Protein AF-A0A7S0S8L4-F1 (afdb_monomer)

Mean predicted aligned error: 13.1 Å

Sequence (304 aa):
MHALSALRGAVRRAVVQRPPSGCRAAYRGFASGDDATVIDTAGMPLSPEELQSHLMDSIQSSASTDLQLPDKSARSNMWARILRSGTPLR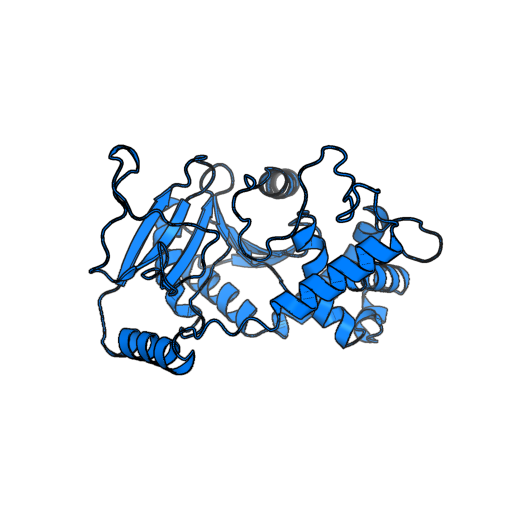QDPWPHPSGAATFWLLRHADAPAYTNVAAGDVDPFDPAEQMGGEGSNATVIAVLVQQTDPFHVLYGASIHPALPTTAATSLVQAAAATIAPERCEALVSLPGLCAWVRDGERWNDAGMLAACGEESAAAARAVALNQPRPGHSVLGPGTFNAAETAWMFLANQYVDSNDELLEEMMMYKTVLGAGTWNIQHLADTDPEYMVLAGGATAIFEPKP

Secondary structure (DSSP, 8-state):
-HHHHHHHHHHHHHHHS---TT---S------SS----B-TTSPBPPHHHHHHHHHHHHHHHTS-------HHHHHHHHHHHHHTTPPEEEEEEE-TTSS-EEEEEEETTSPP---GGGS------TTSPTTSSSTTTTEEEEEEEE-TTT-EEEEEEE-TTS-GGGGHHHHHHHHTTT-GGG-EEEEE-TTHHHHHHHTTGGG-HHHHHHH-HHHHHHHHHHHHT-PPTT-SS--HHHHHHHHHHHHHHHHHHHHH-HHHHHHHHHHHHHH-SEEEEEETTS---HHHHHHHTT-EEEEEE--

Organism: NCBI:txid81844

Radius of gyration: 22.03 Å; Cα contacts (8 Å, |Δi|>4): 437; chains: 1; bounding box: 61×51×62 Å

Structure (mmCIF, N/CA/C/O backbone):
data_AF-A0A7S0S8L4-F1
#
_entry.id   AF-A0A7S0S8L4-F1
#
loop_
_atom_site.group_PDB
_atom_site.id
_atom_site.type_symbol
_atom_site.label_atom_id
_atom_site.label_alt_id
_atom_site.label_comp_id
_atom_site.label_asym_id
_atom_site.label_entity_id
_atom_site.label_seq_id
_atom_site.pdbx_PDB_ins_code
_atom_site.Cartn_x
_atom_site.Cartn_y
_atom_site.Cartn_z
_atom_site.occupancy
_atom_site.B_iso_or_equiv
_atom_site.auth_seq_id
_atom_site.auth_comp_id
_atom_site.auth_asym_id
_atom_site.auth_atom_id
_atom_site.pdbx_PDB_model_num
ATOM 1 N N . MET A 1 1 ? -8.493 22.365 -11.301 1.00 30.86 1 MET A N 1
ATOM 2 C CA . MET A 1 1 ? -7.048 22.127 -11.538 1.00 30.86 1 MET A CA 1
ATOM 3 C C . MET A 1 1 ? -6.141 22.459 -10.346 1.00 30.86 1 MET A C 1
ATOM 5 O O . MET A 1 1 ? -5.123 21.799 -10.218 1.00 30.86 1 MET A O 1
ATOM 9 N N . HIS A 1 2 ? -6.489 23.379 -9.432 1.00 25.03 2 HIS A N 1
ATOM 10 C CA . HIS A 1 2 ? -5.662 23.649 -8.237 1.00 25.03 2 HIS A CA 1
ATOM 11 C C . HIS A 1 2 ? -5.767 22.597 -7.104 1.00 25.03 2 HIS A C 1
ATOM 13 O O . HIS A 1 2 ? -4.809 22.434 -6.356 1.00 25.03 2 HIS A O 1
ATOM 19 N N . ALA A 1 3 ? -6.858 21.821 -7.022 1.00 26.03 3 ALA A N 1
ATOM 20 C CA . ALA A 1 3 ? -7.041 20.773 -6.004 1.00 26.03 3 ALA A CA 1
ATOM 21 C C . ALA A 1 3 ? -6.110 19.550 -6.191 1.00 26.03 3 ALA A C 1
ATOM 23 O O . ALA A 1 3 ? -5.520 19.071 -5.231 1.00 26.03 3 ALA A O 1
ATOM 24 N N . LEU A 1 4 ? -5.873 19.120 -7.438 1.00 27.16 4 LEU A N 1
ATOM 25 C CA . LEU A 1 4 ? -4.968 18.006 -7.775 1.00 27.16 4 LEU A CA 1
ATOM 26 C C . LEU A 1 4 ? -3.487 18.308 -7.473 1.00 27.16 4 LEU A C 1
ATOM 28 O O . LEU A 1 4 ? -2.721 17.405 -7.147 1.00 27.16 4 LEU A O 1
ATOM 32 N N . SER A 1 5 ? -3.070 19.578 -7.532 1.00 26.95 5 SER A N 1
ATOM 33 C CA . SER A 1 5 ? -1.703 19.981 -7.162 1.00 26.95 5 SER A CA 1
ATOM 34 C C . SER A 1 5 ? -1.498 20.041 -5.645 1.00 26.95 5 SER A C 1
ATOM 36 O O . SER A 1 5 ? -0.382 19.816 -5.179 1.00 26.95 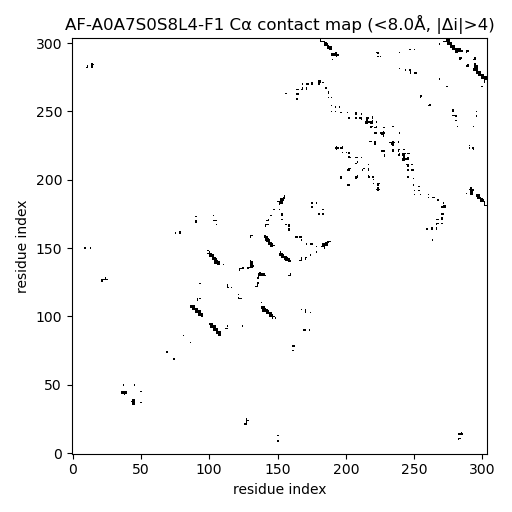5 SER A O 1
ATOM 38 N N . ALA A 1 6 ? -2.554 20.337 -4.879 1.00 27.86 6 ALA A N 1
ATOM 39 C CA . ALA A 1 6 ? -2.528 20.276 -3.420 1.00 27.86 6 ALA A CA 1
ATOM 40 C C . ALA A 1 6 ? -2.512 18.817 -2.929 1.00 27.86 6 ALA A C 1
ATOM 42 O O . ALA A 1 6 ? -1.739 18.510 -2.025 1.00 27.86 6 ALA A O 1
ATOM 43 N N . LEU A 1 7 ? -3.247 17.917 -3.601 1.00 29.47 7 LEU A N 1
ATOM 44 C CA . LEU A 1 7 ? -3.235 16.469 -3.346 1.00 29.47 7 LEU A CA 1
ATOM 45 C C . LEU A 1 7 ? -1.863 15.834 -3.636 1.00 29.47 7 LEU A C 1
ATOM 47 O O . LEU A 1 7 ? -1.311 15.145 -2.785 1.00 29.47 7 LEU A O 1
ATOM 51 N N . ARG A 1 8 ? -1.226 16.166 -4.774 1.00 34.09 8 ARG A N 1
ATOM 52 C CA . ARG A 1 8 ? 0.153 15.726 -5.094 1.00 34.09 8 ARG A CA 1
ATOM 53 C C . ARG A 1 8 ? 1.182 16.153 -4.041 1.00 34.09 8 ARG A C 1
ATOM 55 O O . ARG A 1 8 ? 2.162 15.453 -3.809 1.00 34.09 8 ARG A O 1
ATOM 62 N N . GLY A 1 9 ? 0.974 17.309 -3.409 1.00 28.22 9 GLY A N 1
ATOM 63 C CA . GLY A 1 9 ? 1.809 17.799 -2.311 1.00 28.22 9 GLY A CA 1
ATOM 64 C C . GLY A 1 9 ? 1.428 17.246 -0.934 1.00 28.22 9 GLY A C 1
ATOM 65 O O . GLY A 1 9 ? 2.231 17.359 -0.010 1.00 28.22 9 GLY A O 1
ATOM 66 N N . ALA A 1 10 ? 0.220 16.702 -0.782 1.00 30.86 10 ALA A N 1
ATOM 67 C CA . ALA A 1 10 ? -0.296 16.083 0.434 1.00 30.86 10 ALA A CA 1
ATOM 68 C C . ALA A 1 10 ? 0.129 14.612 0.514 1.00 30.86 10 ALA A C 1
ATOM 70 O O . ALA A 1 10 ? 0.734 14.248 1.510 1.00 30.86 10 ALA A O 1
ATOM 71 N N . VAL A 1 11 ? -0.011 13.834 -0.567 1.00 32.38 11 VAL A N 1
ATOM 72 C CA . VAL A 1 11 ? 0.535 12.464 -0.684 1.00 32.38 11 VAL A CA 1
ATOM 73 C C . VAL A 1 11 ? 2.056 12.482 -0.510 1.00 32.38 11 VAL A C 1
ATOM 75 O O . VAL A 1 11 ? 2.586 11.783 0.347 1.00 32.38 11 VAL A O 1
ATOM 78 N N . ARG A 1 12 ? 2.763 13.411 -1.180 1.00 31.22 12 ARG A N 1
ATOM 79 C CA . ARG A 1 12 ? 4.199 13.629 -0.928 1.00 31.22 12 ARG A CA 1
ATOM 80 C C . ARG A 1 12 ? 4.516 13.996 0.521 1.00 31.22 12 ARG A C 1
ATOM 82 O O . ARG A 1 12 ? 5.624 13.726 0.939 1.00 31.22 12 ARG A O 1
ATOM 89 N N . ARG A 1 13 ? 3.627 14.637 1.289 1.00 30.52 13 ARG A N 1
ATOM 90 C CA . ARG A 1 13 ? 3.902 15.026 2.690 1.00 30.52 13 ARG A CA 1
ATOM 91 C C . ARG A 1 13 ? 3.480 13.971 3.709 1.00 30.52 13 ARG A C 1
ATOM 93 O O . ARG A 1 13 ? 4.182 13.839 4.704 1.00 30.52 13 ARG A O 1
ATOM 100 N N . ALA A 1 14 ? 2.416 13.218 3.444 1.00 33.84 14 ALA A N 1
ATOM 101 C CA . ALA A 1 14 ? 2.006 12.049 4.217 1.00 33.84 14 ALA A CA 1
ATOM 102 C C . ALA A 1 14 ? 3.082 10.954 4.166 1.00 33.84 14 ALA A C 1
ATOM 104 O O . ALA A 1 14 ? 3.349 10.307 5.169 1.00 33.84 14 ALA A O 1
ATOM 105 N N . VAL A 1 15 ? 3.768 10.836 3.024 1.00 35.84 15 VAL A N 1
ATOM 106 C CA . VAL A 1 15 ? 4.876 9.893 2.798 1.00 35.84 15 VAL A CA 1
ATOM 107 C C . VAL A 1 15 ? 6.241 10.455 3.222 1.00 35.84 15 VAL A C 1
ATOM 109 O O . VAL A 1 15 ? 7.112 9.712 3.660 1.00 35.84 15 VAL A O 1
ATOM 112 N N . VAL A 1 16 ? 6.454 11.779 3.153 1.00 30.27 16 VAL A N 1
ATOM 113 C CA . VAL A 1 16 ? 7.712 12.421 3.608 1.00 30.27 16 VAL A CA 1
ATOM 114 C C . VAL A 1 16 ? 7.758 12.638 5.126 1.00 30.27 16 VAL A C 1
ATOM 116 O O . VAL A 1 16 ? 8.836 12.876 5.681 1.00 30.27 16 VAL A O 1
ATOM 119 N N . GLN A 1 17 ? 6.640 12.512 5.845 1.00 27.64 17 GLN A N 1
ATOM 120 C CA . GLN A 1 17 ? 6.698 12.367 7.297 1.00 27.64 17 GLN A CA 1
ATOM 121 C C . GLN A 1 17 ? 7.146 10.950 7.632 1.00 27.64 17 GLN A C 1
ATOM 123 O O . GLN A 1 17 ? 6.342 10.027 7.686 1.00 27.64 17 GLN A O 1
ATOM 128 N N . ARG A 1 18 ? 8.464 10.816 7.843 1.00 29.20 18 ARG A N 1
ATOM 129 C CA . ARG A 1 18 ? 9.119 9.611 8.358 1.00 29.20 18 ARG A CA 1
ATOM 130 C C . ARG A 1 18 ? 8.194 8.895 9.350 1.00 29.20 18 ARG A C 1
ATOM 132 O O . ARG A 1 18 ? 7.888 9.501 10.386 1.00 29.20 18 ARG A O 1
ATOM 139 N N . PRO A 1 19 ? 7.817 7.626 9.120 1.00 30.36 19 PRO A N 1
ATOM 140 C CA . PRO A 1 19 ? 7.394 6.809 10.239 1.00 30.36 19 PRO A CA 1
ATOM 141 C C . PRO A 1 19 ? 8.527 6.857 11.280 1.00 30.36 19 PRO A C 1
ATOM 143 O O . PRO A 1 19 ? 9.709 6.780 10.916 1.00 30.36 19 PRO A O 1
ATOM 146 N N . PRO A 1 20 ? 8.226 7.069 12.575 1.00 30.69 20 PRO A N 1
ATOM 147 C CA . PRO A 1 20 ? 9.243 6.910 13.595 1.00 30.69 20 PRO A CA 1
ATOM 148 C C . PRO A 1 20 ? 9.808 5.494 13.462 1.00 30.69 20 PRO A C 1
ATOM 150 O O . PRO A 1 20 ? 9.093 4.553 13.128 1.00 30.69 20 PRO A O 1
ATOM 153 N N . SER A 1 21 ? 11.105 5.371 13.713 1.00 34.72 21 SER A N 1
ATOM 154 C CA . SER A 1 21 ? 11.987 4.206 13.574 1.00 34.72 21 SER A CA 1
ATOM 155 C C . SER A 1 21 ? 11.595 2.945 14.379 1.00 34.72 21 SER A C 1
ATOM 157 O O . SER A 1 21 ? 12.460 2.147 14.727 1.00 34.72 21 SER A O 1
ATOM 159 N N . GLY A 1 22 ? 10.312 2.773 14.700 1.00 27.38 22 GLY A N 1
ATOM 160 C CA . GLY A 1 22 ? 9.724 1.696 15.489 1.00 27.38 22 GLY A CA 1
ATOM 161 C C . GLY A 1 22 ? 8.946 0.637 14.699 1.00 27.38 22 GLY A C 1
ATOM 162 O O . GLY A 1 22 ? 8.634 -0.388 15.283 1.00 27.38 22 GLY A O 1
ATOM 163 N N . CYS A 1 23 ? 8.700 0.777 13.389 1.00 30.17 23 CYS A N 1
ATOM 164 C CA . CYS A 1 23 ? 8.113 -0.309 12.567 1.00 30.17 23 CYS A CA 1
ATOM 165 C C . CYS A 1 23 ? 9.162 -1.371 12.157 1.00 30.17 23 CYS A C 1
ATOM 167 O O . CYS A 1 23 ? 9.158 -1.882 11.044 1.00 30.17 23 CYS A O 1
ATOM 169 N N . ARG A 1 24 ? 10.120 -1.650 13.049 1.00 34.31 24 ARG A N 1
ATOM 170 C CA . ARG A 1 24 ? 11.421 -2.287 12.773 1.00 34.31 24 ARG A CA 1
ATOM 171 C C . ARG A 1 24 ? 11.486 -3.802 13.021 1.00 34.31 24 ARG A C 1
ATOM 173 O O . ARG A 1 24 ? 12.591 -4.333 13.105 1.00 34.31 24 ARG A O 1
ATOM 180 N N . ALA A 1 25 ? 10.372 -4.518 13.170 1.00 29.97 25 ALA A N 1
ATOM 181 C CA . ALA A 1 25 ? 10.424 -5.955 13.478 1.00 29.97 25 ALA A CA 1
ATOM 182 C C . ALA A 1 25 ? 9.761 -6.846 12.423 1.00 29.97 25 ALA A C 1
ATOM 184 O O . ALA A 1 25 ? 8.920 -7.687 12.685 1.00 29.97 25 ALA A O 1
ATOM 185 N N . ALA A 1 26 ? 10.325 -6.800 11.229 1.00 27.62 26 ALA A N 1
ATOM 186 C CA . ALA A 1 26 ? 10.798 -8.032 10.619 1.00 27.62 26 ALA A CA 1
ATOM 187 C C . ALA A 1 26 ? 12.157 -7.693 10.003 1.00 27.62 26 ALA A C 1
ATOM 189 O O . ALA A 1 26 ? 12.258 -6.700 9.301 1.00 27.62 26 ALA A O 1
ATOM 190 N N . TYR A 1 27 ? 13.192 -8.482 10.296 1.00 24.73 27 TYR A N 1
ATOM 191 C CA . TYR A 1 27 ? 14.602 -8.272 9.916 1.00 24.73 27 TYR A CA 1
ATOM 192 C C . TYR A 1 27 ? 15.419 -7.336 10.830 1.00 24.73 27 TYR A C 1
ATOM 194 O O . TYR A 1 27 ? 15.685 -6.172 10.549 1.00 24.73 27 TYR A O 1
ATOM 202 N N . ARG A 1 28 ? 15.927 -7.912 11.931 1.00 25.59 28 ARG A N 1
ATOM 203 C CA . ARG A 1 28 ? 17.100 -7.373 12.636 1.00 25.59 28 ARG A CA 1
ATOM 204 C C . ARG A 1 28 ? 18.360 -7.625 11.805 1.00 25.59 28 ARG A C 1
ATOM 206 O O . ARG A 1 28 ? 18.706 -8.774 11.556 1.00 25.59 28 ARG A O 1
ATOM 213 N N . GLY A 1 29 ? 19.088 -6.557 11.496 1.00 24.31 29 GLY A N 1
ATOM 214 C CA . GLY A 1 29 ? 20.467 -6.615 11.015 1.00 24.31 29 GLY A CA 1
ATOM 215 C C . GLY A 1 29 ? 21.027 -5.223 10.726 1.00 24.31 29 GLY A C 1
ATOM 216 O O . GLY A 1 29 ? 20.784 -4.692 9.658 1.00 24.31 29 GLY A O 1
ATOM 217 N N . PHE A 1 30 ? 21.746 -4.657 11.702 1.00 28.19 30 PHE A N 1
ATOM 218 C CA . PHE A 1 30 ? 22.739 -3.572 11.599 1.00 28.19 30 PHE A CA 1
ATOM 219 C C . PHE A 1 30 ? 22.446 -2.338 10.716 1.00 28.19 30 PHE A C 1
ATOM 221 O O . PHE A 1 30 ? 22.575 -2.375 9.501 1.00 28.19 30 PHE A O 1
ATOM 228 N N . ALA A 1 31 ? 22.239 -1.184 11.367 1.00 29.89 31 ALA A N 1
ATOM 229 C CA . ALA A 1 31 ? 23.241 -0.103 11.449 1.00 29.89 31 ALA A CA 1
ATOM 230 C C . ALA A 1 31 ? 22.584 1.237 11.841 1.00 29.89 31 ALA A C 1
ATOM 232 O O . ALA A 1 31 ? 21.769 1.801 11.112 1.00 29.89 31 ALA A O 1
ATOM 233 N N . SER A 1 32 ? 22.976 1.776 12.997 1.00 31.08 32 SER A N 1
ATOM 234 C CA . SER A 1 32 ? 23.022 3.221 13.231 1.00 31.08 32 SER A CA 1
ATOM 235 C C . SER A 1 32 ? 24.447 3.676 12.941 1.00 31.08 32 SER A C 1
ATOM 237 O O . SER A 1 32 ? 25.387 3.034 13.406 1.00 31.08 32 SER A O 1
ATOM 239 N N . GLY A 1 33 ? 24.595 4.751 12.169 1.00 32.22 33 GLY A N 1
ATOM 240 C CA . GLY A 1 33 ? 25.888 5.356 11.882 1.00 32.22 33 GLY A CA 1
ATOM 241 C C . GLY A 1 33 ? 26.553 5.874 13.151 1.00 32.22 33 GLY A C 1
ATOM 242 O O . GLY A 1 33 ? 26.047 6.794 13.778 1.00 32.22 33 GLY A O 1
ATOM 243 N N . ASP A 1 34 ? 27.644 5.218 13.509 1.00 35.31 34 ASP A N 1
ATOM 244 C CA . ASP A 1 34 ? 28.972 5.789 13.720 1.00 35.31 34 ASP A CA 1
ATOM 245 C C . ASP A 1 34 ? 29.945 4.709 13.212 1.00 35.31 34 ASP A C 1
ATOM 247 O O . ASP A 1 34 ? 29.581 3.534 13.246 1.00 35.31 34 ASP A O 1
ATOM 251 N N . ASP A 1 35 ? 31.108 5.081 12.667 1.00 41.56 35 ASP A N 1
ATOM 252 C CA . ASP A 1 35 ? 32.104 4.187 12.040 1.00 41.56 35 ASP A CA 1
ATOM 253 C C . ASP A 1 35 ? 32.409 2.926 12.881 1.00 41.56 35 ASP A C 1
ATOM 255 O O . ASP A 1 35 ? 33.354 2.869 13.671 1.00 41.56 35 ASP A O 1
ATOM 259 N N . ALA A 1 36 ? 31.597 1.884 12.712 1.00 43.72 36 ALA A N 1
ATOM 260 C CA . ALA A 1 36 ? 31.744 0.616 13.397 1.00 43.72 36 ALA A CA 1
ATOM 261 C C . ALA A 1 36 ? 32.617 -0.289 12.530 1.00 43.72 36 ALA A C 1
ATOM 263 O O . ALA A 1 36 ? 32.129 -1.076 11.719 1.00 43.72 36 ALA A O 1
ATOM 264 N N . THR A 1 37 ? 33.932 -0.167 12.689 1.00 48.16 37 THR A N 1
ATOM 265 C CA . THR A 1 37 ? 34.873 -1.178 12.196 1.00 48.16 37 THR A CA 1
ATOM 266 C C . THR A 1 37 ? 34.571 -2.501 12.891 1.00 48.16 37 THR A C 1
ATOM 268 O O . THR A 1 37 ? 34.745 -2.624 14.104 1.00 48.16 37 THR A O 1
ATOM 271 N N . VAL A 1 38 ? 34.101 -3.490 12.130 1.00 51.16 38 VAL A N 1
ATOM 272 C CA . VAL A 1 38 ? 33.947 -4.855 12.633 1.00 51.16 38 VAL A CA 1
ATOM 273 C C . VAL A 1 38 ? 35.344 -5.442 12.760 1.00 51.16 38 VAL A C 1
ATOM 275 O O . VAL A 1 38 ? 36.060 -5.572 11.770 1.00 51.16 38 VAL A O 1
ATOM 278 N N . ILE A 1 39 ? 35.741 -5.718 13.997 1.00 64.88 39 ILE A N 1
ATOM 279 C CA . ILE A 1 39 ? 37.039 -6.293 14.328 1.00 64.88 39 ILE A CA 1
ATOM 280 C C . ILE A 1 39 ? 36.898 -7.797 14.559 1.00 64.88 39 ILE A C 1
ATOM 282 O O . ILE A 1 39 ? 35.900 -8.252 15.120 1.00 64.88 39 ILE A O 1
ATOM 286 N N . ASP A 1 40 ? 37.886 -8.567 14.117 1.00 70.25 40 ASP A N 1
ATOM 287 C CA . ASP A 1 40 ? 37.971 -9.996 14.403 1.00 70.25 40 ASP A CA 1
ATOM 288 C C . ASP A 1 40 ? 38.245 -10.260 15.898 1.00 70.25 40 ASP A C 1
ATOM 290 O O . ASP A 1 40 ? 38.441 -9.348 16.709 1.00 70.25 40 ASP A O 1
ATOM 294 N N . THR A 1 41 ? 38.298 -11.535 16.294 1.00 68.12 41 THR A N 1
ATOM 295 C CA . THR A 1 41 ? 38.626 -11.929 17.677 1.00 68.12 41 THR A CA 1
ATOM 296 C C . THR A 1 41 ? 40.031 -11.507 18.128 1.00 68.12 41 THR A C 1
ATOM 298 O O . THR A 1 41 ? 40.332 -11.583 19.318 1.00 68.12 41 THR A O 1
ATOM 301 N N . ALA A 1 42 ? 40.894 -11.081 17.201 1.00 72.19 42 ALA A N 1
ATOM 302 C CA . ALA A 1 42 ? 42.227 -10.548 17.459 1.00 72.19 42 ALA A CA 1
ATOM 303 C C . ALA A 1 42 ? 42.266 -9.003 17.479 1.00 72.19 42 ALA A C 1
ATOM 305 O O . ALA A 1 42 ? 43.325 -8.427 17.732 1.00 72.19 42 ALA A O 1
ATOM 306 N N . GLY A 1 43 ? 41.129 -8.327 17.277 1.00 68.25 43 GLY A N 1
ATOM 307 C CA . GLY A 1 43 ? 41.015 -6.870 17.295 1.00 68.25 43 GLY A CA 1
ATOM 308 C C . GLY A 1 43 ? 41.411 -6.180 15.987 1.00 68.25 43 GLY A C 1
ATOM 309 O O . GLY A 1 43 ? 41.603 -4.964 15.988 1.00 68.25 43 GLY A O 1
ATOM 310 N N . MET A 1 44 ? 41.539 -6.920 14.882 1.00 69.69 44 MET A N 1
ATOM 311 C CA . MET A 1 44 ? 41.896 -6.383 13.567 1.00 69.69 44 MET A CA 1
ATOM 312 C C . MET A 1 44 ? 40.644 -6.107 12.727 1.00 69.69 44 MET A C 1
ATOM 314 O O . MET A 1 44 ? 39.735 -6.934 12.720 1.00 69.69 44 MET A O 1
ATOM 318 N N . PRO A 1 45 ? 40.564 -4.972 12.009 1.00 68.44 45 PRO A N 1
ATOM 319 C CA . PRO A 1 45 ? 39.420 -4.672 11.156 1.00 68.44 45 PRO A CA 1
ATOM 320 C C . PRO A 1 45 ? 39.313 -5.696 10.024 1.00 68.44 45 PRO A C 1
ATOM 322 O O . PRO A 1 45 ? 40.282 -5.923 9.298 1.00 68.44 45 PRO A O 1
ATOM 325 N N . LEU A 1 46 ? 38.129 -6.289 9.879 1.00 65.75 46 LEU A N 1
ATOM 326 C CA . LEU A 1 46 ? 37.830 -7.235 8.811 1.00 65.75 46 LEU A CA 1
ATOM 327 C C . LEU A 1 46 ? 37.889 -6.538 7.451 1.00 65.75 46 LEU A C 1
ATOM 329 O O . LEU A 1 46 ? 37.388 -5.421 7.275 1.00 65.75 46 LEU A O 1
ATOM 333 N N . SER A 1 47 ? 38.468 -7.215 6.466 1.00 78.56 47 SER A N 1
ATOM 334 C CA . SER A 1 47 ? 38.383 -6.790 5.072 1.00 78.56 47 SER A CA 1
ATOM 335 C C . SER A 1 47 ? 36.938 -6.895 4.550 1.00 78.56 47 SER A C 1
ATOM 337 O O . SER A 1 47 ? 36.129 -7.653 5.094 1.00 78.56 47 SER A O 1
ATOM 339 N N . PRO A 1 48 ? 36.578 -6.170 3.472 1.00 66.75 48 PRO A N 1
ATOM 340 C CA . PRO A 1 48 ? 35.240 -6.249 2.880 1.00 66.75 48 PRO A CA 1
ATOM 341 C C . PRO A 1 48 ? 34.809 -7.672 2.483 1.00 66.75 48 PRO A C 1
ATOM 343 O O . PRO A 1 48 ? 33.634 -8.011 2.602 1.00 66.75 48 PRO A O 1
ATOM 346 N N . GLU A 1 49 ? 35.752 -8.516 2.054 1.00 67.44 49 GLU A N 1
ATOM 347 C CA . GLU A 1 49 ? 35.493 -9.914 1.678 1.00 67.44 49 GLU A CA 1
ATOM 348 C C . GLU A 1 49 ? 35.227 -10.797 2.911 1.00 67.44 49 GLU A C 1
ATOM 350 O O . GLU A 1 49 ? 34.313 -11.622 2.898 1.00 67.44 49 GLU A O 1
ATOM 355 N N . GLU A 1 50 ? 35.948 -10.576 4.015 1.00 66.75 50 GLU A N 1
ATOM 356 C CA . GLU A 1 50 ? 35.720 -11.277 5.288 1.00 66.75 50 GLU A CA 1
ATOM 357 C C . GLU A 1 50 ? 34.404 -10.852 5.947 1.00 66.75 50 GLU A C 1
ATOM 359 O O . GLU A 1 50 ? 33.686 -11.691 6.489 1.00 66.75 50 GLU A O 1
ATOM 364 N N . LEU A 1 51 ? 34.042 -9.570 5.839 1.00 60.09 51 LEU A N 1
ATOM 365 C CA . LEU A 1 51 ? 32.738 -9.041 6.245 1.00 60.09 51 LEU A CA 1
ATOM 366 C C . LEU A 1 51 ? 31.598 -9.712 5.477 1.00 60.09 51 LEU A C 1
ATOM 368 O O . LEU A 1 51 ? 30.599 -10.110 6.078 1.00 60.09 51 LEU A O 1
ATOM 372 N N . GLN A 1 52 ? 31.757 -9.873 4.163 1.00 59.59 52 GLN A N 1
ATOM 373 C CA . GLN A 1 52 ? 30.772 -10.545 3.322 1.00 59.59 52 GLN A CA 1
ATOM 374 C C . GLN A 1 52 ? 30.656 -12.037 3.667 1.00 59.59 52 GLN A C 1
ATOM 376 O O . GLN A 1 52 ? 29.539 -12.545 3.756 1.00 59.59 52 GLN A O 1
ATOM 381 N N . SER A 1 53 ? 31.773 -12.725 3.930 1.00 65.62 53 SER A N 1
ATOM 382 C CA . SER A 1 53 ? 31.767 -14.126 4.377 1.00 65.62 53 SER A CA 1
ATOM 383 C C . SER A 1 53 ? 31.088 -14.287 5.739 1.00 65.62 53 SER A C 1
ATOM 385 O O . SER A 1 53 ? 30.202 -15.124 5.883 1.00 65.62 53 SER A O 1
ATOM 387 N N . HIS A 1 54 ? 31.415 -13.435 6.716 1.00 63.00 54 HIS A N 1
ATOM 388 C CA . HIS A 1 54 ? 30.790 -13.452 8.044 1.00 63.00 54 HIS A CA 1
ATOM 389 C C . HIS A 1 54 ? 29.286 -13.165 7.996 1.00 63.00 54 HIS A C 1
ATOM 391 O O . HIS A 1 54 ? 28.517 -13.766 8.749 1.00 63.00 54 HIS A O 1
ATOM 397 N N . LEU A 1 55 ? 28.849 -12.265 7.110 1.00 52.81 55 LEU A N 1
ATOM 398 C CA . LEU A 1 55 ? 27.431 -12.004 6.862 1.00 52.81 55 LEU A CA 1
ATOM 399 C C . LEU A 1 55 ? 26.729 -13.246 6.307 1.00 52.81 55 LEU A C 1
ATOM 401 O O . LEU A 1 55 ? 25.660 -13.603 6.798 1.00 52.81 55 LEU A O 1
ATOM 405 N N . MET A 1 56 ? 27.337 -13.930 5.336 1.00 56.25 56 MET A N 1
ATOM 406 C CA . MET A 1 56 ? 26.760 -15.139 4.743 1.00 56.25 56 MET A CA 1
ATOM 407 C C . MET A 1 56 ? 26.719 -16.311 5.732 1.00 56.25 56 MET A C 1
ATOM 409 O O . MET A 1 56 ? 25.693 -16.985 5.818 1.00 56.25 56 MET A O 1
ATOM 413 N N . ASP A 1 57 ? 27.756 -16.492 6.551 1.00 56.78 57 ASP A N 1
ATOM 414 C CA . ASP A 1 57 ? 27.792 -17.521 7.599 1.00 56.78 57 ASP A CA 1
ATOM 415 C C . ASP A 1 57 ? 26.786 -17.234 8.721 1.00 56.78 57 ASP A C 1
ATOM 417 O O . ASP A 1 57 ? 26.138 -18.147 9.234 1.00 56.78 57 ASP A O 1
ATOM 421 N N . SER A 1 58 ? 26.583 -15.961 9.077 1.00 46.38 58 SER A N 1
ATOM 422 C CA . SER A 1 58 ? 25.567 -15.549 10.053 1.00 46.38 58 SER A CA 1
ATOM 423 C C . SER A 1 58 ? 24.147 -15.792 9.527 1.00 46.38 58 SER A C 1
ATOM 425 O O . SER A 1 58 ? 23.294 -16.303 10.256 1.00 46.38 58 SER A O 1
ATOM 427 N N . ILE A 1 59 ? 23.898 -15.528 8.239 1.00 43.59 59 ILE A N 1
ATOM 428 C CA . ILE A 1 59 ? 22.623 -15.831 7.567 1.00 43.59 59 ILE A CA 1
ATOM 429 C C . ILE A 1 59 ? 22.371 -17.350 7.527 1.00 43.59 59 ILE A C 1
ATOM 431 O O . ILE A 1 59 ? 21.257 -17.793 7.807 1.00 43.59 59 ILE A O 1
ATOM 435 N N . GLN A 1 60 ? 23.395 -18.162 7.248 1.00 44.03 60 GLN A N 1
ATOM 436 C CA . GLN A 1 60 ? 23.284 -19.629 7.221 1.00 44.03 60 GLN A CA 1
ATOM 437 C C . GLN A 1 60 ? 23.146 -20.253 8.622 1.00 44.03 60 GLN A C 1
ATOM 439 O O . GLN A 1 60 ? 22.382 -21.202 8.802 1.00 44.03 60 GLN A O 1
ATOM 444 N N . SER A 1 61 ? 23.815 -19.692 9.632 1.00 39.47 61 SER A N 1
ATOM 445 C CA . SER A 1 61 ? 23.700 -20.084 11.046 1.00 39.47 61 SER A CA 1
ATOM 446 C C . SER A 1 61 ? 22.317 -19.755 11.627 1.00 39.47 61 SER A C 1
ATOM 448 O O . SER A 1 61 ? 21.700 -20.579 12.309 1.00 39.47 61 SER A O 1
ATOM 450 N N . SER A 1 62 ? 21.759 -18.597 11.257 1.00 40.97 62 SER A N 1
ATOM 451 C CA . SER A 1 62 ? 20.392 -18.188 11.617 1.00 40.97 62 SER A CA 1
ATOM 452 C C . SER A 1 62 ? 19.323 -19.115 11.029 1.00 40.97 62 SER A C 1
ATOM 454 O O . SER A 1 62 ? 18.234 -19.229 11.586 1.00 40.97 62 SER A O 1
ATOM 456 N N . ALA A 1 63 ? 19.634 -19.811 9.931 1.00 40.47 63 ALA A N 1
ATOM 457 C CA . ALA A 1 63 ? 18.743 -20.780 9.300 1.00 40.47 63 ALA A CA 1
ATOM 458 C C . ALA A 1 63 ? 18.748 -22.170 9.977 1.00 40.47 63 ALA A C 1
ATOM 460 O O . ALA A 1 63 ? 17.899 -22.989 9.639 1.00 40.47 63 ALA A O 1
ATOM 461 N N . SER A 1 64 ? 19.661 -22.445 10.923 1.00 34.69 64 SER A N 1
ATOM 462 C CA . SER A 1 64 ? 19.835 -23.778 11.545 1.00 34.69 64 SER A CA 1
ATOM 463 C C . SER A 1 64 ? 19.584 -23.834 13.059 1.00 34.69 64 SER A C 1
ATOM 465 O O . SER A 1 64 ? 19.840 -24.862 13.684 1.00 34.69 64 SER A O 1
ATOM 467 N N . THR A 1 65 ? 19.068 -22.769 13.681 1.00 34.69 65 THR A N 1
ATOM 468 C CA . THR A 1 65 ? 18.692 -22.834 15.104 1.00 34.69 65 THR A CA 1
ATOM 469 C C . THR A 1 65 ? 17.260 -23.359 15.241 1.00 34.69 65 THR A C 1
ATOM 471 O O . THR A 1 65 ? 16.302 -22.588 15.242 1.00 34.69 65 THR A O 1
ATOM 474 N N . ASP A 1 66 ? 17.122 -24.682 15.368 1.00 34.91 66 ASP A N 1
ATOM 475 C CA . ASP A 1 66 ? 15.893 -25.367 15.792 1.00 34.91 66 ASP A CA 1
ATOM 476 C C . ASP A 1 66 ? 15.551 -24.999 17.251 1.00 34.91 66 ASP A C 1
ATOM 478 O O . ASP A 1 66 ? 15.772 -25.752 18.201 1.00 34.91 66 ASP A O 1
ATOM 482 N N . LEU A 1 67 ? 14.982 -23.810 17.450 1.00 33.09 67 LEU A N 1
ATOM 483 C CA . LEU A 1 67 ? 14.068 -23.575 18.563 1.00 33.09 67 LEU A CA 1
ATOM 484 C C . LEU A 1 67 ? 12.779 -24.318 18.212 1.00 33.09 67 LEU A C 1
ATOM 486 O O . LEU A 1 67 ? 12.078 -23.925 17.279 1.00 33.09 67 LEU A O 1
ATOM 490 N N . GLN A 1 68 ? 12.477 -25.398 18.941 1.00 33.06 68 GLN A N 1
ATOM 491 C CA . GLN A 1 68 ? 11.202 -26.115 18.850 1.00 33.06 68 GLN A CA 1
ATOM 492 C C . GLN A 1 68 ? 10.051 -25.197 19.283 1.00 33.06 68 GLN A C 1
ATOM 494 O O . GLN A 1 68 ? 9.533 -25.259 20.396 1.00 33.06 68 GLN A O 1
ATOM 499 N N . LEU A 1 69 ? 9.658 -24.319 18.370 1.00 34.75 69 LEU A N 1
ATOM 500 C CA . LEU A 1 69 ? 8.409 -23.591 18.385 1.00 34.75 69 LEU A CA 1
ATOM 501 C C . LEU A 1 69 ? 7.277 -24.625 18.276 1.00 34.75 69 LEU A C 1
ATOM 503 O O . LEU A 1 69 ? 7.367 -25.526 17.437 1.00 34.75 69 LEU A O 1
ATOM 507 N N . PRO A 1 70 ? 6.201 -24.520 19.077 1.00 38.22 70 PRO A N 1
ATOM 508 C CA . PRO A 1 70 ? 5.068 -25.427 18.955 1.00 38.22 70 PRO A CA 1
ATOM 509 C C . PRO A 1 70 ? 4.547 -25.428 17.517 1.00 38.22 70 PRO A C 1
ATOM 511 O O . PRO A 1 70 ? 4.450 -24.364 16.892 1.00 38.22 70 PRO A O 1
ATOM 514 N N . ASP A 1 71 ? 4.248 -26.638 17.036 1.00 42.78 71 ASP A N 1
ATOM 515 C CA . ASP A 1 71 ? 3.880 -26.991 15.664 1.00 42.78 71 ASP A CA 1
ATOM 516 C C . ASP A 1 71 ? 2.982 -25.925 15.005 1.00 42.78 71 ASP A C 1
ATOM 518 O O . ASP A 1 71 ? 1.906 -25.587 15.512 1.00 42.78 71 ASP A O 1
ATOM 522 N N . LYS A 1 72 ? 3.419 -25.396 13.851 1.00 47.31 72 LYS A N 1
ATOM 523 C CA . LYS A 1 72 ? 2.650 -24.451 13.016 1.00 47.31 72 LYS A CA 1
ATOM 524 C C . LYS A 1 72 ? 1.233 -24.972 12.731 1.00 47.31 72 LYS A C 1
ATOM 526 O O . LYS A 1 72 ? 0.300 -24.171 12.627 1.00 47.31 72 LYS A O 1
ATOM 531 N N . SER A 1 73 ? 1.049 -26.294 12.676 1.00 47.62 73 SER A N 1
ATOM 532 C CA . SER A 1 73 ? -0.254 -26.936 12.488 1.00 47.62 73 SER A CA 1
ATOM 533 C C . SER A 1 73 ? -1.213 -26.708 13.671 1.00 47.62 73 SER A C 1
ATOM 535 O O . SER A 1 73 ? -2.411 -26.500 13.469 1.00 47.62 73 SER A O 1
ATOM 537 N N . ALA A 1 74 ? -0.706 -26.652 14.907 1.00 49.06 74 ALA A N 1
ATOM 538 C CA . ALA A 1 74 ? -1.510 -26.453 16.112 1.00 49.06 74 ALA A CA 1
ATOM 539 C C . ALA A 1 74 ? -2.021 -25.007 16.233 1.00 49.06 74 ALA A C 1
ATOM 541 O O . ALA A 1 74 ? -3.183 -24.789 16.585 1.00 49.06 74 ALA A O 1
ATOM 542 N N . ARG A 1 75 ? -1.193 -24.019 15.865 1.00 51.44 75 ARG A N 1
ATOM 543 C CA . ARG A 1 75 ? -1.584 -22.595 15.851 1.00 51.44 75 ARG A CA 1
ATOM 544 C C . ARG A 1 75 ? -2.607 -22.302 14.759 1.00 51.44 75 ARG A C 1
ATOM 546 O O . ARG A 1 75 ? -3.607 -21.639 15.013 1.00 51.44 75 ARG A O 1
ATOM 553 N N . SER A 1 76 ? -2.409 -22.867 13.567 1.00 52.09 76 SER A N 1
ATOM 554 C CA . SER A 1 76 ? -3.371 -22.760 12.463 1.00 52.09 76 SER A CA 1
ATOM 555 C C . SER A 1 76 ? -4.734 -23.375 12.834 1.00 52.09 76 SER A C 1
ATOM 557 O O . SER A 1 76 ? -5.787 -22.783 12.588 1.00 52.09 76 SER A O 1
ATOM 559 N N . ASN A 1 77 ? -4.726 -24.504 13.557 1.00 57.53 77 ASN A N 1
ATOM 560 C CA . ASN A 1 77 ? -5.941 -25.135 14.076 1.00 57.53 77 ASN A CA 1
ATOM 561 C C . ASN A 1 77 ? -6.651 -24.316 15.165 1.00 57.53 77 ASN A C 1
ATOM 563 O O . ASN A 1 77 ? -7.881 -24.340 15.222 1.00 57.53 77 ASN A O 1
ATOM 567 N N . MET A 1 78 ? -5.922 -23.579 16.006 1.00 60.56 78 MET A N 1
ATOM 568 C CA . MET A 1 78 ? -6.504 -22.711 17.035 1.00 60.56 78 MET A CA 1
ATOM 569 C C . MET A 1 78 ? -7.339 -21.584 16.413 1.00 60.56 78 MET A C 1
ATOM 571 O O . MET A 1 78 ? -8.503 -21.418 16.777 1.00 60.56 78 MET A O 1
ATOM 575 N N . TRP A 1 79 ? -6.798 -20.876 15.420 1.00 59.12 79 TRP A N 1
ATOM 576 C CA . TRP A 1 79 ? -7.479 -19.755 14.757 1.00 59.12 79 TRP A CA 1
ATOM 577 C C . TRP A 1 79 ? -8.694 -20.188 13.945 1.00 59.12 79 TRP A C 1
ATOM 579 O O . TRP A 1 79 ? -9.773 -19.602 14.057 1.00 59.12 79 TRP A O 1
ATOM 589 N N . ALA A 1 80 ? -8.567 -21.298 13.218 1.00 59.50 80 ALA A N 1
ATOM 590 C CA . ALA A 1 80 ? -9.702 -21.893 12.529 1.00 59.50 80 ALA A CA 1
ATOM 591 C C . ALA A 1 80 ? -10.790 -22.354 13.518 1.00 59.50 80 ALA A C 1
ATOM 593 O O . ALA A 1 80 ? -11.972 -22.382 13.178 1.00 59.50 80 ALA A O 1
ATOM 594 N N . ARG A 1 81 ? -10.432 -22.733 14.752 1.00 59.84 81 ARG A N 1
ATOM 595 C CA . ARG A 1 81 ? -11.400 -23.089 15.801 1.00 59.84 81 ARG A CA 1
ATOM 596 C C . ARG A 1 81 ? -12.056 -21.858 16.423 1.00 59.84 81 ARG A C 1
ATOM 598 O O . ARG A 1 81 ? -13.254 -21.906 16.651 1.00 59.84 81 ARG A O 1
ATOM 605 N N . ILE A 1 82 ? -11.303 -20.781 16.627 1.00 59.84 82 ILE A N 1
ATOM 606 C CA . ILE A 1 82 ? -11.766 -19.486 17.153 1.00 59.84 82 ILE A CA 1
ATOM 607 C C . ILE A 1 82 ? -12.822 -18.848 16.246 1.00 59.84 82 ILE A C 1
ATOM 609 O O . ILE A 1 82 ? -13.870 -18.410 16.717 1.00 59.84 82 ILE A O 1
ATOM 613 N N . LEU A 1 83 ? -12.582 -18.839 14.933 1.00 61.50 83 LEU A N 1
ATOM 614 C CA . LEU A 1 83 ? -13.572 -18.344 13.976 1.00 61.50 83 LEU A CA 1
ATOM 615 C C . LEU A 1 83 ? -14.831 -19.217 13.958 1.00 61.50 83 LEU A C 1
ATOM 617 O O . LEU A 1 83 ? -15.946 -18.710 13.873 1.00 61.50 83 LEU A O 1
ATOM 621 N N . ARG A 1 84 ? -14.658 -20.541 14.059 1.00 61.69 84 ARG A N 1
ATOM 622 C CA . ARG A 1 84 ? -15.770 -21.503 14.065 1.00 61.69 84 ARG A CA 1
ATOM 623 C C . ARG A 1 84 ? -16.544 -21.525 15.381 1.00 61.69 84 ARG A C 1
ATOM 625 O O . ARG A 1 84 ? -17.705 -21.921 15.372 1.00 61.69 84 ARG A O 1
ATOM 632 N N . SER A 1 85 ? -15.938 -21.114 16.495 1.00 63.16 85 SER A N 1
ATOM 633 C CA . SER A 1 85 ? -16.591 -21.097 17.807 1.00 63.16 85 SER A CA 1
ATOM 634 C C . SER A 1 85 ? -17.529 -19.910 18.003 1.00 63.16 85 SER A C 1
ATOM 636 O O . SER A 1 85 ? -18.237 -19.883 19.006 1.00 63.16 85 SER A O 1
ATOM 638 N N . GLY A 1 86 ? -17.555 -18.943 17.075 1.00 65.50 86 GLY A N 1
ATOM 639 C CA . GLY A 1 86 ? -18.386 -17.745 17.208 1.00 65.50 86 GLY A CA 1
ATOM 640 C C . GLY A 1 86 ? -17.972 -16.879 18.397 1.00 65.50 86 GLY A C 1
ATOM 641 O O . GLY A 1 86 ? -18.810 -16.192 18.979 1.00 65.50 86 GLY A O 1
ATOM 642 N N . THR A 1 87 ? -16.695 -16.945 18.792 1.00 71.94 87 THR A N 1
ATOM 643 C CA . THR A 1 87 ? -16.179 -16.131 19.892 1.00 71.94 87 THR A CA 1
ATOM 644 C C . THR A 1 87 ? -16.378 -14.657 19.533 1.00 71.94 87 THR A C 1
ATOM 646 O O . THR A 1 87 ? -15.949 -14.251 18.450 1.00 71.94 87 THR A O 1
ATOM 649 N N . PRO A 1 88 ? -17.027 -13.851 20.393 1.00 82.00 88 PRO A N 1
ATOM 650 C CA . PRO A 1 88 ? -17.284 -12.456 20.079 1.00 82.00 88 PRO A CA 1
ATOM 651 C C . PRO A 1 88 ? -15.970 -11.716 19.829 1.00 82.00 88 PRO A C 1
ATOM 653 O O . PRO A 1 88 ? -15.011 -11.856 20.592 1.00 82.00 88 PRO A O 1
ATOM 656 N N . LEU A 1 89 ? -15.938 -10.934 18.754 1.00 87.19 89 LEU A N 1
ATOM 657 C CA . LEU A 1 89 ? -14.822 -10.058 18.421 1.00 87.19 89 LEU A CA 1
ATOM 658 C C . LEU A 1 89 ? -15.157 -8.626 18.832 1.00 87.19 89 LEU A C 1
ATOM 660 O O . LEU A 1 89 ? -16.326 -8.235 18.849 1.00 87.19 89 LEU A O 1
ATOM 664 N N . ARG A 1 90 ? -14.128 -7.840 19.135 1.00 89.56 90 ARG A N 1
ATOM 665 C CA . ARG A 1 90 ? -14.243 -6.405 19.395 1.00 89.56 90 ARG A CA 1
ATOM 666 C C . ARG A 1 90 ? -13.186 -5.621 18.629 1.00 89.56 90 ARG A C 1
ATOM 668 O O . ARG A 1 90 ? -12.153 -6.169 18.246 1.00 89.56 90 ARG A O 1
ATOM 675 N N . GLN A 1 91 ? -13.468 -4.340 18.433 1.00 92.50 91 GLN A N 1
ATOM 676 C CA . GLN A 1 91 ? -12.576 -3.388 17.785 1.00 92.50 91 GLN A CA 1
ATOM 677 C C . GLN A 1 91 ? -12.041 -2.440 18.857 1.00 92.50 91 GLN A C 1
ATOM 679 O O . GLN A 1 91 ? -12.824 -1.747 19.506 1.00 92.50 91 GLN A O 1
ATOM 684 N N . ASP A 1 92 ? -10.724 -2.412 19.031 1.00 91.00 92 ASP A N 1
ATOM 685 C CA . ASP A 1 92 ? -10.052 -1.532 19.985 1.00 91.00 92 ASP A CA 1
ATOM 686 C C . ASP A 1 92 ? -9.238 -0.486 19.203 1.00 91.00 92 ASP A C 1
ATOM 688 O O . ASP A 1 92 ? -8.358 -0.871 18.426 1.00 91.00 92 ASP A O 1
ATOM 692 N N . PRO A 1 93 ? -9.485 0.825 19.375 1.00 92.25 93 PRO A N 1
ATOM 693 C CA . PRO A 1 93 ? -8.572 1.842 18.878 1.00 92.25 93 PRO A CA 1
ATOM 694 C C . PRO A 1 93 ? -7.349 1.925 19.797 1.00 92.25 93 PRO A C 1
ATOM 696 O O . PRO A 1 93 ? -7.474 2.058 21.016 1.00 92.25 93 PRO A O 1
ATOM 699 N N . TRP A 1 94 ? -6.160 1.906 19.209 1.00 91.12 94 TRP A N 1
ATOM 700 C CA . TRP A 1 94 ? -4.891 2.120 19.892 1.00 91.12 94 TRP A CA 1
ATOM 701 C C . TRP A 1 94 ? -4.191 3.347 19.287 1.00 91.12 94 TRP A C 1
ATOM 703 O O . TRP A 1 94 ? -3.613 3.267 18.199 1.00 91.12 94 TRP A O 1
ATOM 713 N N . PRO A 1 95 ? -4.278 4.524 19.934 1.00 89.38 95 PRO A N 1
ATOM 714 C CA . PRO A 1 95 ? -3.592 5.724 19.469 1.00 89.38 95 PRO A CA 1
ATOM 715 C C . PRO A 1 95 ? -2.078 5.547 19.591 1.00 89.38 95 PRO A C 1
ATOM 717 O O . PRO A 1 9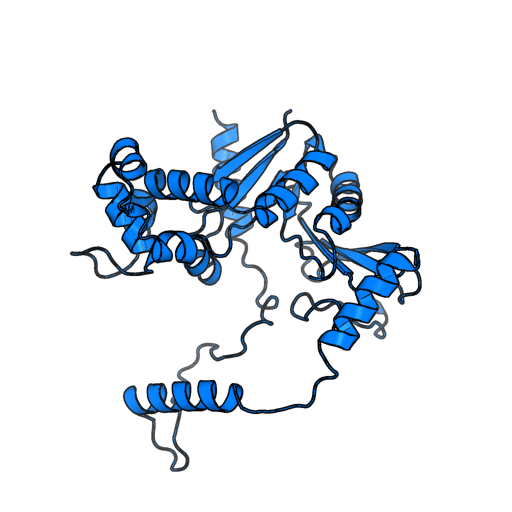5 ? -1.569 5.272 20.678 1.00 89.38 95 PRO A O 1
ATOM 720 N N . HIS A 1 96 ? -1.344 5.737 18.495 1.00 85.94 96 HIS A N 1
ATOM 721 C CA . HIS A 1 96 ? 0.111 5.649 18.536 1.00 85.94 96 HIS A CA 1
ATOM 722 C C . HIS A 1 96 ? 0.687 6.775 19.419 1.00 85.94 96 HIS A C 1
ATOM 724 O O . HIS A 1 96 ? 0.237 7.917 19.299 1.00 85.94 96 HIS A O 1
ATOM 730 N N . PRO A 1 97 ? 1.724 6.523 20.246 1.00 82.44 97 PRO A N 1
ATOM 731 C CA . PRO A 1 97 ? 2.290 7.527 21.155 1.00 82.44 97 PRO A CA 1
ATOM 732 C C . PRO A 1 97 ? 2.767 8.826 20.492 1.00 82.44 97 PRO A C 1
ATOM 734 O O . PRO A 1 97 ? 2.803 9.870 21.136 1.00 82.44 97 PRO A O 1
ATOM 737 N N . SER A 1 98 ? 3.125 8.789 19.205 1.00 84.31 98 SER A N 1
ATOM 738 C CA . SER A 1 98 ? 3.491 9.999 18.450 1.00 84.31 98 SER A CA 1
ATOM 739 C C . SER A 1 98 ? 2.304 10.911 18.116 1.00 84.31 98 SER A C 1
ATOM 741 O O . SER A 1 98 ? 2.521 12.024 17.647 1.00 84.31 98 SER A O 1
ATOM 743 N N . GLY A 1 99 ? 1.067 10.432 18.273 1.00 84.94 99 GLY A N 1
ATOM 744 C CA . GLY A 1 99 ? -0.151 11.113 17.833 1.00 84.94 99 GLY A CA 1
ATOM 745 C C . GLY A 1 99 ? -0.368 11.119 16.315 1.00 84.94 99 GLY A C 1
ATOM 746 O O . GLY A 1 99 ? -1.367 11.658 15.857 1.00 84.94 99 GLY A O 1
ATOM 747 N N . ALA A 1 100 ? 0.539 10.524 15.531 1.00 86.56 100 ALA A N 1
ATOM 748 C CA . ALA A 1 100 ? 0.478 10.574 14.069 1.00 86.56 100 ALA A CA 1
ATOM 749 C C . ALA A 1 100 ? -0.555 9.613 13.460 1.00 86.56 100 ALA A C 1
ATOM 751 O O . ALA A 1 100 ? -0.998 9.833 12.340 1.00 86.56 100 ALA A O 1
ATOM 752 N N . ALA A 1 101 ? -0.914 8.537 14.164 1.00 91.69 101 ALA A N 1
ATOM 753 C CA . ALA A 1 101 ? -1.812 7.507 13.655 1.00 91.69 101 ALA A CA 1
ATOM 754 C C . ALA A 1 101 ? -2.569 6.803 14.788 1.00 91.69 101 ALA A C 1
ATOM 756 O O . ALA A 1 101 ? -2.153 6.827 15.948 1.00 91.69 101 ALA A O 1
ATOM 757 N N . THR A 1 102 ? -3.662 6.138 14.430 1.00 92.75 102 THR A N 1
ATOM 758 C CA . THR A 1 102 ? -4.396 5.198 15.284 1.00 92.75 102 THR A CA 1
ATOM 759 C C . THR A 1 102 ? -4.359 3.821 14.640 1.00 92.75 102 THR A C 1
ATOM 761 O O . THR A 1 102 ? -4.667 3.681 13.458 1.00 92.75 102 THR A O 1
ATOM 764 N N . PHE A 1 103 ? -3.996 2.807 15.416 1.00 93.25 103 PHE A N 1
ATOM 765 C CA . PHE A 1 103 ? -4.090 1.410 15.015 1.00 93.25 103 PHE A CA 1
ATOM 766 C C . PHE A 1 103 ? -5.434 0.865 15.488 1.00 93.25 103 PHE A C 1
ATOM 768 O O . PHE A 1 103 ? -5.728 0.862 16.680 1.00 93.25 103 PHE A O 1
ATOM 775 N N . TRP A 1 104 ? -6.266 0.421 14.560 1.00 94.75 104 TRP A N 1
ATOM 776 C CA . TRP A 1 104 ? -7.514 -0.268 14.855 1.00 94.75 104 TRP A CA 1
ATOM 777 C C . TRP A 1 104 ? -7.240 -1.756 14.943 1.00 94.75 104 TRP A C 1
ATOM 779 O O . TRP A 1 104 ? -6.775 -2.357 13.977 1.00 94.75 104 TRP A O 1
ATOM 789 N N . LEU A 1 105 ? -7.528 -2.345 16.097 1.00 93.44 105 LEU A N 1
ATOM 790 C CA . LEU A 1 105 ? -7.191 -3.727 16.408 1.00 93.44 105 LEU A CA 1
ATOM 791 C C . LEU A 1 105 ? -8.470 -4.556 16.476 1.00 93.44 105 LEU A C 1
ATOM 793 O O . LEU A 1 105 ? -9.364 -4.260 17.270 1.00 93.44 105 LEU A O 1
ATOM 797 N N . LEU A 1 106 ? -8.554 -5.619 15.678 1.00 91.75 106 LEU A N 1
ATOM 798 C CA . LEU A 1 106 ? -9.583 -6.643 15.834 1.00 91.75 106 LEU A CA 1
ATOM 799 C C . LEU A 1 106 ? -9.056 -7.679 16.813 1.00 91.75 106 LEU A C 1
ATOM 801 O O . LEU A 1 106 ? -7.991 -8.260 16.595 1.00 91.75 106 LEU A O 1
ATOM 805 N N . ARG A 1 107 ? -9.786 -7.896 17.901 1.00 88.81 107 ARG A N 1
ATOM 806 C CA . ARG A 1 107 ? -9.368 -8.776 18.995 1.00 88.81 107 ARG A CA 1
ATOM 807 C C . ARG A 1 107 ? -10.537 -9.592 19.500 1.00 88.81 107 ARG A C 1
ATOM 809 O O . ARG A 1 107 ? -11.698 -9.317 19.197 1.00 88.81 107 ARG A O 1
ATOM 816 N N . HIS A 1 108 ? -10.225 -10.578 20.322 1.00 81.62 108 HIS A N 1
ATOM 817 C CA . HIS A 1 108 ? -11.243 -11.260 21.099 1.00 81.62 108 HIS A CA 1
ATOM 818 C C . HIS A 1 108 ? -11.888 -10.331 22.131 1.00 81.62 108 HIS A C 1
ATOM 820 O O . HIS A 1 108 ? -11.215 -9.508 22.752 1.00 81.62 108 HIS A O 1
ATOM 826 N N . ALA A 1 109 ? -13.193 -10.489 22.351 1.00 84.88 109 ALA A N 1
ATOM 827 C CA . ALA A 1 109 ? -13.923 -9.684 23.325 1.00 84.88 109 ALA A CA 1
ATOM 828 C C . ALA A 1 109 ? -13.466 -9.907 24.777 1.00 84.88 109 ALA A C 1
ATOM 830 O O . ALA A 1 109 ? -13.595 -8.989 25.585 1.00 84.88 109 ALA A O 1
ATOM 831 N N . ASP A 1 110 ? -12.927 -11.086 25.100 1.00 80.81 110 ASP A N 1
ATOM 832 C CA . ASP A 1 110 ? -12.404 -11.451 26.423 1.00 80.81 110 ASP A CA 1
ATOM 833 C C . ASP A 1 110 ? -10.944 -11.029 26.651 1.00 80.81 110 ASP A C 1
ATOM 835 O O . ASP A 1 110 ? -10.460 -11.104 27.781 1.00 80.81 110 ASP A O 1
ATOM 839 N N . ALA A 1 111 ? -10.247 -10.538 25.619 1.00 80.44 111 ALA A N 1
ATOM 840 C CA . ALA A 1 111 ? -8.898 -10.008 25.773 1.00 80.44 111 ALA A CA 1
ATOM 841 C C . ALA A 1 111 ? -8.899 -8.814 26.752 1.00 80.44 111 ALA A C 1
ATOM 843 O O . ALA A 1 111 ? -9.866 -8.054 26.798 1.00 80.44 111 ALA A O 1
ATOM 844 N N . PRO A 1 112 ? -7.830 -8.550 27.513 1.00 74.44 112 PRO A N 1
ATOM 845 C CA . PRO A 1 112 ? -7.743 -7.331 28.317 1.00 74.44 112 PRO A CA 1
ATOM 846 C C . PRO A 1 112 ? -7.886 -6.084 27.433 1.00 74.44 112 PRO A C 1
ATOM 848 O O . PRO A 1 112 ? -7.320 -6.029 26.337 1.00 74.44 112 PRO A O 1
ATOM 851 N N . ALA A 1 113 ? -8.688 -5.101 27.853 1.00 69.06 113 ALA A N 1
ATOM 852 C CA . ALA A 1 113 ? -8.776 -3.823 27.144 1.00 69.06 113 ALA A CA 1
ATOM 853 C C . ALA A 1 113 ? -7.413 -3.120 27.179 1.00 69.06 113 ALA A C 1
ATOM 855 O O . ALA A 1 113 ? -6.744 -3.147 28.211 1.00 69.06 113 ALA A O 1
ATOM 856 N N . TYR A 1 114 ? -7.019 -2.465 26.082 1.00 69.00 114 TYR A N 1
ATOM 857 C CA . TYR A 1 114 ? -5.891 -1.536 26.136 1.00 69.00 114 TYR A CA 1
ATOM 858 C C . TYR A 1 114 ? -6.329 -0.319 26.947 1.00 69.00 114 TYR A C 1
ATOM 860 O O . TYR A 1 114 ? -7.015 0.572 26.448 1.00 69.00 114 TYR A O 1
ATOM 868 N N . THR A 1 115 ? -5.994 -0.298 28.231 1.00 56.53 115 THR A N 1
ATOM 869 C CA . THR A 1 115 ? -6.136 0.910 29.032 1.00 56.53 115 THR A CA 1
ATOM 870 C C . THR A 1 115 ? -5.001 1.868 28.690 1.00 56.53 115 THR A C 1
ATOM 872 O O . THR A 1 115 ? -3.924 1.489 28.240 1.00 56.53 115 THR A O 1
ATOM 875 N N . ASN A 1 116 ? -5.281 3.159 28.816 1.00 51.66 116 ASN A N 1
ATOM 876 C CA . ASN A 1 116 ? -4.344 4.211 28.460 1.00 51.66 116 ASN A CA 1
ATOM 877 C C . ASN A 1 116 ? -3.031 4.043 29.258 1.00 51.66 116 ASN A C 1
ATOM 879 O O . ASN A 1 116 ? -3.069 3.863 30.476 1.00 51.66 116 ASN A O 1
ATOM 883 N N . VAL A 1 117 ? -1.886 4.128 28.574 1.00 51.25 117 VAL A N 1
ATOM 884 C CA . VAL A 1 117 ? -0.517 3.765 29.024 1.00 51.25 117 VAL A CA 1
ATOM 885 C C . VAL A 1 117 ? -0.042 4.517 30.286 1.00 51.25 117 VAL A C 1
ATOM 887 O O . VAL A 1 117 ? 0.980 4.188 30.882 1.00 51.25 117 VAL A O 1
ATOM 890 N N . ALA A 1 118 ? -0.805 5.502 30.762 1.00 51.56 118 ALA A N 1
ATOM 891 C CA . ALA A 1 118 ? -0.490 6.307 31.940 1.00 51.56 118 ALA A CA 1
ATOM 892 C C . ALA A 1 118 ? -0.412 5.521 33.271 1.00 51.56 118 ALA A C 1
ATOM 894 O O . ALA A 1 118 ? 0.066 6.077 34.256 1.00 51.56 118 ALA A O 1
ATOM 895 N N . ALA A 1 119 ? -0.870 4.263 33.324 1.00 49.91 119 ALA A N 1
ATOM 896 C CA . ALA A 1 119 ? -0.965 3.478 34.562 1.00 49.91 119 ALA A CA 1
ATOM 897 C C . ALA A 1 119 ? 0.114 2.390 34.751 1.00 49.91 119 ALA A C 1
ATOM 899 O O . ALA A 1 119 ? 0.090 1.703 35.766 1.00 49.91 119 ALA A O 1
ATOM 900 N N . GLY A 1 120 ? 1.065 2.233 33.823 1.00 49.66 120 GLY A N 1
ATOM 901 C CA . GLY A 1 120 ? 2.245 1.374 34.023 1.00 49.66 120 GLY A CA 1
ATOM 902 C C . GLY A 1 120 ? 2.036 -0.145 33.929 1.00 49.66 120 GLY A C 1
ATOM 903 O O . GLY A 1 120 ? 3.031 -0.855 33.896 1.00 49.66 120 GLY A O 1
ATOM 904 N N . ASP A 1 121 ? 0.799 -0.632 33.809 1.00 52.34 121 ASP A N 1
ATOM 905 C CA . ASP A 1 121 ? 0.480 -2.056 33.627 1.00 52.34 121 ASP A CA 1
ATOM 906 C C . ASP A 1 121 ? -0.494 -2.243 32.458 1.00 52.34 121 ASP A C 1
ATOM 908 O O . ASP A 1 121 ? -1.711 -2.248 32.648 1.00 52.34 121 ASP A O 1
ATOM 912 N N . VAL A 1 122 ? 0.033 -2.376 31.237 1.00 54.22 122 VAL A N 1
ATOM 913 C CA . VAL A 1 122 ? -0.725 -2.866 30.076 1.00 54.22 122 VAL A CA 1
ATOM 914 C C . VAL A 1 122 ? 0.235 -3.585 29.140 1.00 54.22 122 VAL A C 1
ATOM 916 O O . VAL A 1 122 ? 1.268 -3.027 28.779 1.00 54.22 122 VAL A O 1
ATOM 919 N N . ASP A 1 123 ? -0.135 -4.803 28.752 1.00 59.06 123 ASP A N 1
ATOM 920 C CA . ASP A 1 123 ? 0.448 -5.570 27.648 1.00 59.06 123 ASP A CA 1
ATOM 921 C C . ASP A 1 123 ? 0.466 -4.671 26.394 1.00 59.06 123 ASP A C 1
ATOM 923 O O . ASP A 1 123 ? -0.615 -4.336 25.912 1.00 59.06 123 ASP A O 1
ATOM 927 N N . PRO A 1 124 ? 1.609 -4.122 25.942 1.00 76.50 124 PRO A N 1
ATOM 928 C CA . PRO A 1 124 ? 1.617 -3.019 24.982 1.00 76.50 124 PRO A CA 1
ATOM 929 C C . PRO A 1 124 ? 1.533 -3.553 23.556 1.00 76.50 124 PRO A C 1
ATOM 931 O O . PRO A 1 124 ? 2.438 -4.266 23.152 1.00 76.50 124 PRO A O 1
ATOM 934 N N . PHE A 1 125 ? 0.513 -3.178 22.770 1.00 81.88 125 PHE A N 1
ATOM 935 C CA . PHE A 1 125 ? 0.500 -3.481 21.332 1.00 81.88 125 PHE A CA 1
ATOM 936 C C . PHE A 1 125 ? 1.828 -3.039 20.708 1.00 81.88 125 PHE A C 1
ATOM 938 O O . PHE A 1 125 ? 2.195 -1.865 20.817 1.00 81.88 125 PHE A O 1
ATOM 945 N N . ASP A 1 126 ? 2.530 -3.974 20.073 1.00 83.94 126 ASP A N 1
ATOM 946 C CA . ASP A 1 126 ? 3.767 -3.687 19.357 1.00 83.94 126 ASP A CA 1
ATOM 947 C C . ASP A 1 126 ? 3.497 -3.858 17.858 1.00 83.94 126 ASP A C 1
ATOM 949 O O . ASP A 1 126 ? 3.387 -4.991 17.394 1.00 83.94 126 ASP A O 1
ATOM 953 N N . PRO A 1 127 ? 3.401 -2.774 17.066 1.00 80.62 127 PRO A N 1
ATOM 954 C CA . PRO A 1 127 ? 3.211 -2.862 15.616 1.00 80.62 127 PRO A CA 1
ATOM 955 C C . PRO A 1 127 ? 4.267 -3.715 14.902 1.00 80.62 127 PRO A C 1
ATOM 957 O O . PRO A 1 127 ? 4.066 -4.120 13.760 1.00 80.62 127 PRO A O 1
ATOM 960 N N . ALA A 1 128 ? 5.408 -3.936 15.552 1.00 79.38 128 ALA A N 1
ATOM 961 C CA . ALA A 1 128 ? 6.519 -4.698 15.035 1.00 79.38 128 ALA A CA 1
ATOM 962 C C . ALA A 1 128 ? 6.355 -6.214 15.307 1.00 79.38 128 ALA A C 1
ATOM 964 O O . ALA A 1 128 ? 6.886 -7.030 14.561 1.00 79.38 128 ALA A O 1
ATOM 965 N N . GLU A 1 129 ? 5.606 -6.632 16.331 1.00 81.94 129 GLU A N 1
ATOM 966 C CA . GLU A 1 129 ? 5.417 -8.055 16.637 1.00 81.94 129 GLU A CA 1
ATOM 967 C C . GLU A 1 129 ? 4.385 -8.739 15.726 1.00 81.94 129 GLU A C 1
ATOM 969 O O . GLU A 1 129 ? 3.371 -8.169 15.317 1.00 81.94 129 GLU A O 1
ATOM 974 N N . GLN A 1 130 ? 4.599 -10.028 15.455 1.00 78.25 130 GLN A N 1
ATOM 975 C CA . GLN A 1 130 ? 3.675 -10.826 14.653 1.00 78.25 130 GLN A CA 1
ATOM 976 C C . GLN A 1 130 ? 2.321 -11.015 15.364 1.00 78.25 130 GLN A C 1
ATOM 978 O O . GLN A 1 130 ? 2.255 -11.410 16.527 1.00 78.25 130 GLN A O 1
ATOM 983 N N . MET A 1 131 ? 1.223 -10.816 14.632 1.00 83.31 131 MET A N 1
ATOM 984 C CA . MET A 1 131 ? -0.130 -11.104 15.121 1.00 83.31 131 MET A CA 1
ATOM 985 C C . MET A 1 131 ? -0.343 -12.590 15.418 1.00 83.31 131 MET A C 1
ATOM 987 O O . MET A 1 131 ? 0.112 -13.462 14.675 1.00 83.31 131 MET A O 1
ATOM 991 N N . GLY A 1 132 ? -1.100 -12.873 16.478 1.00 71.00 132 GLY A N 1
ATOM 992 C CA . GLY A 1 132 ? -1.497 -14.230 16.853 1.00 71.00 132 GLY A CA 1
ATOM 993 C C . GLY A 1 132 ? -0.346 -15.151 17.275 1.00 71.00 132 GLY A C 1
ATOM 994 O O . GLY A 1 132 ? -0.510 -16.376 17.278 1.00 71.00 132 GLY A O 1
ATOM 995 N N . GLY A 1 133 ? 0.813 -14.564 17.595 1.00 74.31 133 GLY A N 1
ATOM 996 C CA . GLY A 1 133 ? 1.977 -15.226 18.176 1.00 74.31 133 GLY A CA 1
ATOM 997 C C . GLY A 1 133 ? 1.935 -15.278 19.706 1.00 74.31 133 GLY A C 1
ATOM 998 O O . GLY A 1 133 ? 0.873 -15.366 20.315 1.00 74.31 133 GLY A O 1
ATOM 999 N N . GLU A 1 134 ? 3.111 -15.248 20.323 1.00 73.12 134 GLU A N 1
ATOM 1000 C CA . GLU A 1 134 ? 3.269 -15.025 21.765 1.00 73.12 134 GLU A CA 1
ATOM 1001 C C . GLU A 1 134 ? 3.483 -13.527 22.028 1.00 73.12 134 GLU A C 1
ATOM 1003 O O . GLU A 1 134 ? 3.769 -12.777 21.098 1.00 73.12 134 GLU A O 1
ATOM 1008 N N . GLY A 1 135 ? 3.353 -13.095 23.283 1.00 78.81 135 GLY A N 1
ATOM 1009 C CA . GLY A 1 135 ? 3.590 -11.702 23.665 1.00 78.81 135 GLY A CA 1
ATOM 1010 C C . GLY A 1 135 ? 2.403 -10.781 23.394 1.00 78.81 135 GLY A C 1
ATOM 1011 O O . GLY A 1 135 ? 1.242 -11.203 23.444 1.00 78.81 135 GLY A O 1
ATOM 1012 N N . SER A 1 136 ? 2.706 -9.518 23.109 1.00 77.75 136 SER A N 1
ATOM 1013 C CA . SER A 1 136 ? 1.745 -8.417 23.158 1.00 77.75 136 SER A CA 1
ATOM 1014 C C . SER A 1 136 ? 0.637 -8.484 22.110 1.00 77.75 136 SER A C 1
ATOM 1016 O O . SER A 1 136 ? -0.455 -7.933 22.287 1.00 77.75 136 SER A O 1
ATOM 1018 N N . ASN A 1 137 ? 0.908 -9.174 21.002 1.00 85.81 137 ASN A N 1
ATOM 1019 C CA . ASN A 1 137 ? -0.001 -9.289 19.864 1.00 85.81 137 ASN A CA 1
ATOM 1020 C C . ASN A 1 137 ? -0.728 -10.642 19.804 1.00 85.81 137 ASN A C 1
ATOM 1022 O O . ASN A 1 137 ? -1.432 -10.920 18.828 1.00 85.81 137 ASN A O 1
ATOM 1026 N N . ALA A 1 138 ? -0.622 -11.478 20.844 1.00 83.19 138 ALA A N 1
ATOM 1027 C CA . ALA A 1 138 ? -1.191 -12.833 20.869 1.00 83.19 138 ALA A CA 1
ATOM 1028 C C . ALA A 1 138 ? -2.713 -12.881 20.639 1.00 83.19 138 ALA A C 1
ATOM 1030 O O . ALA A 1 138 ? -3.256 -13.864 20.141 1.00 83.19 138 ALA A O 1
ATOM 1031 N N . THR A 1 139 ? -3.412 -11.803 20.990 1.00 84.94 139 THR A N 1
ATOM 1032 C CA . THR A 1 139 ? -4.878 -11.680 20.883 1.00 84.94 139 THR A CA 1
ATOM 1033 C C . THR A 1 139 ? -5.334 -10.837 19.693 1.00 84.94 139 THR A C 1
ATOM 1035 O O . THR A 1 139 ? -6.540 -10.662 19.499 1.00 84.94 139 THR A O 1
ATOM 1038 N N . VAL A 1 140 ? -4.392 -10.283 18.925 1.00 88.81 140 VAL A N 1
ATOM 1039 C CA . VAL A 1 140 ? -4.666 -9.443 17.759 1.00 88.81 140 VAL A CA 1
ATOM 1040 C C . VAL A 1 140 ? -4.843 -10.327 16.532 1.00 88.81 140 VAL A C 1
ATOM 1042 O O . VAL A 1 140 ? -4.004 -11.166 16.214 1.00 88.81 140 VAL A O 1
ATOM 1045 N N . ILE A 1 141 ? -5.978 -10.135 15.871 1.00 89.88 141 ILE A N 1
ATOM 1046 C CA . ILE A 1 141 ? -6.485 -10.943 14.757 1.00 89.88 141 ILE A CA 1
ATOM 1047 C C . ILE A 1 141 ? -6.293 -10.198 13.438 1.00 89.88 141 ILE A C 1
ATOM 1049 O O . ILE A 1 141 ? -5.953 -10.797 12.418 1.00 89.88 141 ILE A O 1
ATOM 1053 N N . ALA A 1 142 ? -6.531 -8.890 13.467 1.00 92.19 142 ALA A N 1
ATOM 1054 C CA . ALA A 1 142 ? -6.285 -7.989 12.359 1.00 92.19 142 ALA A CA 1
ATOM 1055 C C . ALA A 1 142 ? -5.943 -6.594 12.886 1.00 92.19 142 ALA A C 1
ATOM 1057 O O . ALA A 1 142 ? -6.350 -6.220 13.990 1.00 92.19 142 ALA A O 1
ATOM 1058 N N . VAL A 1 143 ? -5.227 -5.831 12.073 1.00 94.62 143 VAL A N 1
ATOM 1059 C CA . VAL A 1 143 ? -4.830 -4.448 12.324 1.00 94.62 143 VAL A CA 1
ATOM 1060 C C . VAL A 1 143 ? -5.156 -3.615 11.094 1.00 94.62 143 VAL A C 1
ATOM 1062 O O . VAL A 1 143 ? -5.011 -4.086 9.970 1.00 94.62 143 VAL A O 1
ATOM 1065 N N . LEU A 1 144 ? -5.582 -2.375 11.306 1.00 95.62 144 LEU A N 1
ATOM 1066 C CA . LEU A 1 144 ? -5.729 -1.357 10.270 1.00 95.62 144 LEU A CA 1
ATOM 1067 C C . LEU A 1 144 ? -5.143 -0.042 10.780 1.00 95.62 144 LEU A C 1
ATOM 1069 O O . LEU A 1 144 ? -5.413 0.349 11.916 1.00 95.62 144 LEU A O 1
ATOM 1073 N N . VAL A 1 145 ? -4.383 0.668 9.953 1.00 94.94 145 VAL A N 1
ATOM 1074 C CA . VAL A 1 145 ? -3.825 1.970 10.325 1.00 94.94 145 VAL A CA 1
ATOM 1075 C C . VAL A 1 145 ? -4.717 3.087 9.808 1.00 94.94 145 VAL A C 1
ATOM 1077 O O . VAL A 1 145 ? -5.179 3.071 8.669 1.00 94.94 145 VAL A O 1
ATOM 1080 N N . GLN A 1 146 ? -4.950 4.076 10.661 1.00 95.06 146 GLN A N 1
ATOM 1081 C CA . GLN A 1 146 ? -5.695 5.279 10.339 1.00 95.06 146 GLN A CA 1
ATOM 1082 C C . GLN A 1 146 ? -4.861 6.525 10.634 1.00 95.06 146 GLN A C 1
ATOM 1084 O O . GLN A 1 146 ? -4.349 6.696 11.742 1.00 95.06 146 GLN A O 1
ATOM 1089 N N . GLN A 1 147 ? -4.826 7.449 9.680 1.00 93.12 147 GLN A N 1
ATOM 1090 C CA . GLN A 1 147 ? -4.335 8.814 9.857 1.00 93.12 147 GLN A CA 1
ATOM 1091 C C . GLN A 1 147 ? -5.497 9.792 9.709 1.00 93.12 147 GLN A C 1
ATOM 1093 O O . GLN A 1 147 ? -6.092 9.902 8.641 1.00 93.12 147 GLN A O 1
ATOM 1098 N N . THR A 1 148 ? -5.850 10.501 10.780 1.00 83.75 148 THR A N 1
ATOM 1099 C CA . THR A 1 148 ? -7.007 11.407 10.782 1.00 83.75 148 THR A CA 1
ATOM 1100 C C . THR A 1 148 ? -6.650 12.806 10.293 1.00 83.75 148 THR A C 1
ATOM 1102 O O . THR A 1 148 ? -7.324 13.306 9.407 1.00 83.75 148 THR A O 1
ATOM 1105 N N . ASP A 1 149 ? -5.593 13.434 10.799 1.00 79.50 149 ASP A N 1
ATOM 1106 C CA . ASP A 1 149 ? -5.209 14.801 10.426 1.00 79.50 149 ASP A CA 1
ATOM 1107 C C . ASP A 1 149 ? -3.794 14.808 9.824 1.00 79.50 149 ASP A C 1
ATOM 1109 O O . ASP A 1 149 ? -2.893 14.197 10.407 1.00 79.50 149 ASP A O 1
ATOM 1113 N N . PRO A 1 150 ? -3.557 15.462 8.672 1.00 80.75 150 PRO A N 1
ATOM 1114 C CA . PRO A 1 150 ? -4.516 16.183 7.815 1.00 80.75 150 PRO A CA 1
ATOM 1115 C C . PRO A 1 150 ? -5.138 15.340 6.695 1.00 80.75 150 PRO A C 1
ATOM 1117 O O . PRO A 1 150 ? -5.870 15.880 5.866 1.00 80.75 150 PRO A O 1
ATOM 1120 N N . PHE A 1 151 ? -4.804 14.052 6.608 1.00 81.69 151 PHE A N 1
ATOM 1121 C CA . PHE A 1 151 ? -4.994 13.296 5.368 1.00 81.69 151 PHE A CA 1
ATOM 1122 C C . PHE A 1 151 ? -6.244 12.417 5.329 1.00 81.69 151 PHE A C 1
ATOM 1124 O O . PHE A 1 151 ? -6.693 12.106 4.235 1.00 81.69 151 PHE A O 1
ATOM 1131 N N . HIS A 1 152 ? -6.833 12.054 6.473 1.00 91.75 152 HIS A N 1
ATOM 1132 C CA . HIS A 1 152 ? -8.022 11.195 6.514 1.00 91.75 152 HIS A CA 1
ATOM 1133 C C . HIS A 1 152 ? -7.855 9.866 5.732 1.00 91.75 152 HIS A C 1
ATOM 1135 O O . HIS A 1 152 ? -8.687 9.512 4.899 1.00 91.75 152 HIS A O 1
ATOM 1141 N N . VAL A 1 153 ? -6.775 9.124 5.995 1.00 94.69 153 VAL A N 1
ATOM 1142 C CA . VAL A 1 153 ? -6.366 7.929 5.232 1.00 94.69 153 VAL A CA 1
ATOM 1143 C C . VAL A 1 153 ? -6.483 6.653 6.066 1.00 94.69 153 VAL A C 1
ATOM 1145 O O . VAL A 1 153 ? -6.111 6.642 7.242 1.00 94.69 153 VAL A O 1
ATOM 1148 N N . LEU A 1 154 ? -6.928 5.563 5.435 1.00 95.81 154 LEU A N 1
ATOM 1149 C CA . LEU A 1 154 ? -6.816 4.187 5.937 1.00 95.81 154 LEU A CA 1
ATOM 1150 C C . LEU A 1 154 ? -5.780 3.408 5.129 1.00 95.81 154 LEU A C 1
ATOM 1152 O O . LEU A 1 154 ? -5.754 3.507 3.905 1.00 95.81 154 LEU A O 1
ATOM 1156 N N . TYR A 1 155 ? -4.926 2.631 5.785 1.00 94.44 155 TYR A N 1
ATOM 1157 C CA . TYR A 1 155 ? -3.910 1.839 5.091 1.00 94.44 155 TYR A CA 1
ATOM 1158 C C . TYR A 1 155 ? -3.368 0.702 5.955 1.00 94.44 155 TYR A C 1
ATOM 1160 O O . TYR A 1 155 ? -3.640 0.621 7.155 1.00 94.44 155 TYR A O 1
ATOM 1168 N N . GLY A 1 156 ? -2.555 -0.156 5.335 1.00 89.19 156 GLY A N 1
ATOM 1169 C CA . GLY A 1 156 ? -1.768 -1.165 6.042 1.00 89.19 156 GLY A CA 1
ATOM 1170 C C . GLY A 1 156 ? -2.640 -2.172 6.780 1.00 89.19 156 GLY A C 1
ATOM 1171 O O . GLY A 1 156 ? -2.354 -2.492 7.935 1.00 89.19 156 GLY A O 1
ATOM 1172 N N . ALA A 1 157 ? -3.724 -2.630 6.144 1.00 92.38 157 ALA A N 1
ATOM 1173 C CA . ALA A 1 157 ? -4.519 -3.699 6.716 1.00 92.38 157 ALA A CA 1
ATOM 1174 C C . ALA A 1 157 ? -3.649 -4.958 6.789 1.00 92.38 157 ALA A C 1
ATOM 1176 O O . ALA A 1 157 ? -3.102 -5.420 5.792 1.00 92.38 157 ALA A O 1
ATOM 1177 N N . SER A 1 158 ? -3.501 -5.510 7.985 1.00 90.62 158 SER A N 1
ATOM 1178 C CA . SER A 1 158 ? -2.797 -6.766 8.199 1.00 90.62 158 SER A CA 1
ATOM 1179 C C . SER A 1 158 ? -3.739 -7.723 8.894 1.00 90.62 158 SER A C 1
ATOM 1181 O O . SER A 1 158 ? -4.401 -7.363 9.866 1.00 90.62 158 SER A O 1
ATOM 1183 N N . ILE A 1 159 ? -3.831 -8.944 8.382 1.00 88.75 159 ILE A N 1
ATOM 1184 C CA . ILE A 1 159 ? -4.792 -9.937 8.848 1.00 88.75 159 ILE A CA 1
ATOM 1185 C C . ILE A 1 159 ? -4.037 -11.223 9.129 1.00 88.75 159 ILE A C 1
ATOM 1187 O O . ILE A 1 159 ? -3.123 -11.601 8.396 1.00 88.75 159 ILE A O 1
ATOM 1191 N N . HIS A 1 160 ? -4.398 -11.899 10.214 1.00 85.56 160 HIS A N 1
ATOM 1192 C CA . HIS A 1 160 ? -3.808 -13.189 10.521 1.00 85.56 160 HIS A CA 1
ATOM 1193 C C . HIS A 1 160 ? -4.037 -14.174 9.342 1.00 85.56 160 HIS A C 1
ATOM 1195 O O . HIS A 1 160 ? -5.186 -14.352 8.933 1.00 85.56 160 HIS A O 1
ATOM 1201 N N . PRO A 1 161 ? -3.006 -14.887 8.836 1.00 80.19 161 PRO A N 1
ATOM 1202 C CA . PRO A 1 161 ? -3.082 -15.663 7.582 1.00 80.19 161 PRO A CA 1
ATOM 1203 C C . PRO A 1 161 ? -4.132 -16.782 7.536 1.00 80.19 161 PRO A C 1
ATOM 1205 O O . PRO A 1 161 ? -4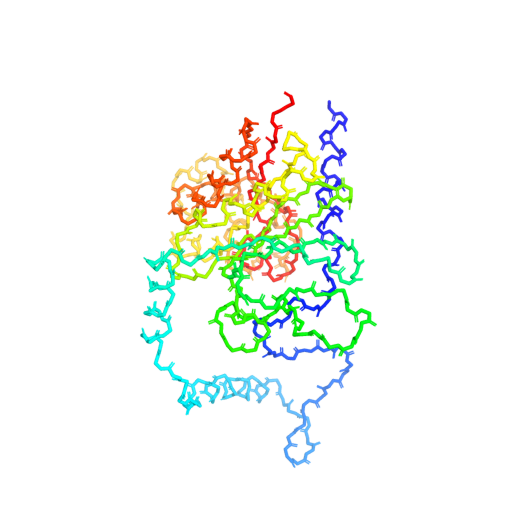.461 -17.305 6.479 1.00 80.19 161 PRO A O 1
ATOM 1208 N N . ALA A 1 162 ? -4.632 -17.207 8.697 1.00 79.69 162 ALA A N 1
ATOM 1209 C CA . ALA A 1 162 ? -5.688 -18.217 8.794 1.00 79.69 162 ALA A CA 1
ATOM 1210 C C . ALA A 1 162 ? -7.108 -17.656 8.568 1.00 79.69 162 ALA A C 1
ATOM 1212 O O . ALA A 1 162 ? -8.080 -18.398 8.726 1.00 79.69 162 ALA A O 1
ATOM 1213 N N . LEU A 1 163 ? -7.247 -16.359 8.286 1.00 79.44 163 LEU A N 1
ATOM 1214 C CA . LEU A 1 163 ? -8.525 -15.660 8.184 1.00 79.44 163 LEU A CA 1
ATOM 1215 C C . LEU A 1 163 ? -8.700 -15.075 6.780 1.00 79.44 163 LEU A C 1
ATOM 1217 O O . LEU A 1 163 ? -7.712 -14.681 6.165 1.00 79.44 163 LEU A O 1
ATOM 1221 N N . PRO A 1 164 ? -9.944 -14.963 6.288 1.00 81.75 164 PRO A N 1
ATOM 1222 C CA . PRO A 1 164 ? -10.206 -14.262 5.039 1.00 81.75 164 PRO A CA 1
ATOM 1223 C C . PRO A 1 164 ? -9.967 -12.756 5.196 1.00 81.75 164 PRO A C 1
ATOM 1225 O O . PRO A 1 164 ? -10.244 -12.190 6.260 1.00 81.75 164 PRO A O 1
ATOM 1228 N N . THR A 1 165 ? -9.570 -12.086 4.114 1.00 81.81 165 THR A N 1
ATOM 1229 C CA . THR A 1 165 ? -9.320 -10.634 4.079 1.00 81.81 165 THR A CA 1
ATOM 1230 C C . THR A 1 165 ? -10.529 -9.818 4.553 1.00 81.81 165 THR A C 1
ATOM 1232 O O . THR A 1 165 ? -10.423 -8.803 5.240 1.00 81.81 165 THR A O 1
ATOM 1235 N N . THR A 1 166 ? -11.735 -10.329 4.304 1.00 80.25 166 THR A N 1
ATOM 1236 C CA . THR A 1 166 ? -12.991 -9.712 4.746 1.00 80.25 166 THR A CA 1
ATOM 1237 C C . THR A 1 166 ? -13.136 -9.619 6.268 1.00 80.25 166 THR A C 1
ATOM 1239 O O . THR A 1 166 ? -13.996 -8.873 6.740 1.00 80.25 166 THR A O 1
ATOM 1242 N N . ALA A 1 167 ? -12.330 -10.336 7.059 1.00 84.12 167 ALA A N 1
ATOM 1243 C CA . ALA A 1 167 ? -12.356 -10.260 8.520 1.00 84.12 167 ALA A CA 1
ATOM 1244 C C . ALA A 1 167 ? -12.055 -8.841 9.041 1.00 84.12 167 ALA A C 1
ATOM 1246 O O . ALA A 1 167 ? -12.631 -8.424 10.047 1.00 84.12 167 ALA A O 1
ATOM 1247 N N . ALA A 1 168 ? -11.233 -8.061 8.330 1.00 88.38 168 ALA A N 1
ATOM 1248 C CA . ALA A 1 168 ? -10.925 -6.681 8.707 1.00 88.38 168 ALA A CA 1
ATOM 1249 C C . ALA A 1 168 ? -11.984 -5.656 8.258 1.00 88.38 168 ALA A C 1
ATOM 1251 O O . ALA A 1 168 ? -11.905 -4.500 8.666 1.00 88.38 168 ALA A O 1
ATOM 1252 N N . THR A 1 169 ? -13.033 -6.052 7.519 1.00 92.12 169 THR A N 1
ATOM 1253 C CA . THR A 1 169 ? -14.096 -5.126 7.060 1.00 92.12 169 THR A CA 1
ATOM 1254 C C . THR A 1 169 ? -14.692 -4.323 8.217 1.00 92.12 169 THR A C 1
ATOM 1256 O O . THR A 1 169 ? -14.926 -3.123 8.100 1.00 92.12 169 THR A O 1
ATOM 1259 N N . SER A 1 170 ? -14.898 -4.969 9.367 1.00 91.25 170 SER A N 1
ATOM 1260 C CA . SER A 1 170 ? -15.449 -4.301 10.548 1.00 91.25 170 SER A CA 1
ATOM 1261 C C . SER A 1 170 ? -14.494 -3.263 11.161 1.00 91.25 170 SER A C 1
ATOM 1263 O O . SER A 1 170 ? -14.959 -2.279 11.730 1.00 91.25 170 SER A O 1
ATOM 1265 N N . LEU A 1 171 ? -13.173 -3.430 10.996 1.00 94.06 171 LEU A N 1
ATOM 1266 C CA . LEU A 1 171 ? -12.190 -2.416 11.391 1.00 94.06 171 LEU A CA 1
ATOM 1267 C C . LEU A 1 171 ? -12.249 -1.214 10.461 1.00 94.06 171 LEU A C 1
ATOM 1269 O O . LEU A 1 171 ? -12.254 -0.085 10.939 1.00 94.06 171 LEU A O 1
ATOM 1273 N N . VAL A 1 172 ? -12.351 -1.450 9.150 1.00 95.19 172 VAL A N 1
ATOM 1274 C CA . VAL A 1 172 ? -12.517 -0.369 8.171 1.00 95.19 172 VAL A CA 1
ATOM 1275 C C . VAL A 1 172 ? -13.779 0.435 8.489 1.00 95.19 172 VAL A C 1
ATOM 1277 O O . VAL A 1 172 ? -13.733 1.661 8.490 1.00 95.19 172 VAL A O 1
ATOM 1280 N N . GLN A 1 173 ? -14.886 -0.233 8.834 1.00 94.62 173 GLN A N 1
ATOM 1281 C CA . GLN A 1 173 ? -16.132 0.429 9.248 1.00 94.62 173 GLN A CA 1
ATOM 1282 C C . GLN A 1 173 ? -15.944 1.286 10.501 1.00 94.62 173 GLN A C 1
ATOM 1284 O O . GLN A 1 173 ? -16.342 2.451 10.509 1.00 94.62 173 GLN A O 1
ATOM 1289 N N . ALA A 1 174 ? -15.326 0.726 11.543 1.00 93.69 174 ALA A N 1
ATOM 1290 C CA . ALA A 1 174 ? -15.083 1.433 12.796 1.00 93.69 174 ALA A CA 1
ATOM 1291 C C . ALA A 1 174 ? -14.175 2.656 12.597 1.00 93.69 174 ALA A C 1
ATOM 1293 O O . ALA A 1 174 ? -14.495 3.747 13.069 1.00 93.69 174 ALA A O 1
ATOM 1294 N N . ALA A 1 175 ? -13.094 2.500 11.829 1.00 94.62 175 ALA A N 1
ATOM 1295 C CA . ALA A 1 175 ? -12.170 3.579 11.510 1.00 94.62 175 ALA A CA 1
ATOM 1296 C C . ALA A 1 175 ? -12.844 4.674 10.672 1.00 94.62 175 ALA A C 1
ATOM 1298 O O . ALA A 1 175 ? -12.840 5.843 11.064 1.00 94.62 175 ALA A O 1
ATOM 1299 N N . ALA A 1 176 ? -13.498 4.316 9.564 1.00 93.38 176 ALA A N 1
ATOM 1300 C CA . ALA A 1 176 ? -14.160 5.271 8.672 1.00 93.38 176 ALA A CA 1
ATOM 1301 C C . ALA A 1 176 ? -15.262 6.081 9.380 1.00 93.38 176 ALA A C 1
ATOM 1303 O O . ALA A 1 176 ? -15.422 7.275 9.112 1.00 93.38 176 ALA A O 1
ATOM 1304 N N . ALA A 1 177 ? -15.970 5.481 10.345 1.00 92.69 177 ALA A N 1
ATOM 1305 C CA . ALA A 1 177 ? -16.987 6.169 11.145 1.00 92.69 177 ALA A CA 1
ATOM 1306 C C . ALA A 1 177 ? -16.439 7.366 11.949 1.00 92.69 177 ALA A C 1
ATOM 1308 O O . ALA A 1 177 ? -17.206 8.254 12.314 1.00 92.69 177 ALA A O 1
ATOM 1309 N N . THR A 1 178 ? -15.126 7.428 12.196 1.00 92.31 178 THR A N 1
ATOM 1310 C CA . THR A 1 178 ? -14.487 8.558 12.899 1.00 92.31 178 THR A CA 1
ATOM 1311 C C . THR A 1 178 ? -14.039 9.703 11.977 1.00 92.31 178 THR A C 1
ATOM 1313 O O . THR A 1 178 ? -13.759 10.795 12.467 1.00 92.31 178 THR A O 1
ATOM 1316 N N . ILE A 1 179 ? -13.991 9.487 10.655 1.00 85.88 179 ILE A N 1
ATOM 1317 C CA . ILE A 1 179 ? -13.530 10.459 9.639 1.00 85.88 179 ILE A CA 1
ATOM 1318 C C . ILE A 1 179 ? -14.678 10.999 8.760 1.00 85.88 179 ILE A C 1
ATOM 1320 O O . ILE A 1 179 ? -14.539 12.074 8.173 1.00 85.88 179 ILE A O 1
ATOM 1324 N N . ALA A 1 180 ? -15.815 10.295 8.735 1.00 82.69 180 ALA A N 1
ATOM 1325 C CA . ALA A 1 180 ? -16.839 10.317 7.685 1.00 82.69 180 ALA A CA 1
ATOM 1326 C C . ALA A 1 180 ? -16.359 9.583 6.406 1.00 82.69 180 ALA A C 1
ATOM 1328 O O . ALA A 1 180 ? -15.373 10.008 5.798 1.00 82.69 180 ALA A O 1
ATOM 1329 N N . PRO A 1 181 ? -17.007 8.472 5.994 1.00 80.62 181 PRO A N 1
ATOM 1330 C CA . PRO A 1 181 ? -16.521 7.609 4.911 1.00 80.62 181 PRO A CA 1
ATOM 1331 C C . PRO A 1 181 ? -16.253 8.320 3.578 1.00 80.62 181 PRO A C 1
ATOM 1333 O O . PRO A 1 181 ? -15.278 8.008 2.904 1.00 80.62 181 PRO A O 1
ATOM 1336 N N . GLU A 1 182 ? -17.065 9.311 3.219 1.00 83.19 182 GLU A N 1
ATOM 1337 C CA . GLU A 1 182 ? -16.955 10.082 1.975 1.00 83.19 182 GLU A CA 1
ATOM 1338 C C . GLU A 1 182 ? -15.721 10.995 1.912 1.00 83.19 182 GLU A C 1
ATOM 1340 O O . GLU A 1 182 ? -15.362 11.497 0.849 1.00 83.19 182 GLU A O 1
ATOM 1345 N N . ARG A 1 183 ? -15.061 11.221 3.051 1.00 86.19 183 ARG A N 1
ATOM 1346 C CA . ARG A 1 183 ? -13.818 11.998 3.157 1.00 86.19 183 ARG A CA 1
ATOM 1347 C C . ARG A 1 183 ? -12.588 11.115 3.319 1.00 86.19 183 ARG A C 1
ATOM 1349 O O . ARG A 1 183 ? -11.489 11.644 3.449 1.00 86.19 183 ARG A O 1
ATOM 1356 N N . CYS A 1 184 ? -12.788 9.803 3.378 1.00 91.94 184 CYS A N 1
ATOM 1357 C CA . CYS A 1 184 ? -11.755 8.856 3.726 1.00 91.94 184 CYS A CA 1
ATOM 1358 C C . CYS A 1 184 ? -11.106 8.293 2.461 1.00 91.94 184 CYS A C 1
ATOM 1360 O O . CYS A 1 184 ? -11.770 7.656 1.641 1.00 91.94 184 CYS A O 1
ATOM 1362 N N . GLU A 1 185 ? -9.804 8.503 2.316 1.00 95.12 185 GLU A N 1
ATOM 1363 C CA . GLU A 1 185 ? -8.999 7.820 1.304 1.00 95.12 185 GLU A CA 1
ATOM 1364 C C . GLU A 1 185 ? -8.523 6.466 1.852 1.00 95.12 185 GLU A C 1
ATOM 1366 O O . GLU A 1 185 ? -8.452 6.259 3.070 1.00 95.12 185 GLU A O 1
ATOM 1371 N N . ALA A 1 186 ? -8.182 5.538 0.959 1.00 96.50 186 ALA A N 1
ATOM 1372 C CA . ALA A 1 186 ? -7.515 4.294 1.338 1.00 96.50 186 ALA A CA 1
ATOM 1373 C C . ALA A 1 186 ? -6.271 4.053 0.487 1.00 96.50 186 ALA A C 1
ATOM 1375 O O . ALA A 1 186 ? -6.275 4.341 -0.709 1.00 96.50 186 ALA A O 1
ATOM 1376 N N . LEU A 1 187 ? -5.220 3.506 1.094 1.00 96.88 187 LEU A N 1
ATOM 1377 C CA . LEU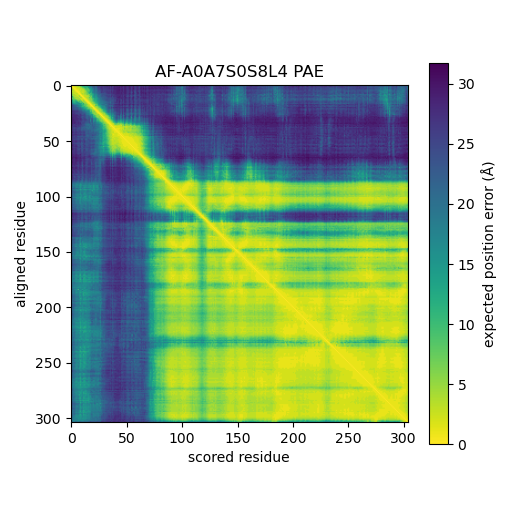 A 1 187 ? -3.985 3.130 0.412 1.00 96.88 187 LEU A CA 1
ATOM 1378 C C . LEU A 1 187 ? -3.764 1.628 0.544 1.00 96.88 187 LEU A C 1
ATOM 1380 O O . LEU A 1 187 ? -3.764 1.090 1.651 1.00 96.88 187 LEU A O 1
ATOM 1384 N N . VAL A 1 188 ? -3.517 0.980 -0.589 1.00 96.81 188 VAL A N 1
ATOM 1385 C CA . VAL A 1 188 ? -3.117 -0.426 -0.669 1.00 96.81 188 VAL A CA 1
ATOM 1386 C C . VAL A 1 188 ? -1.718 -0.476 -1.262 1.00 96.81 188 VAL A C 1
ATOM 1388 O O . VAL A 1 188 ? -1.465 0.027 -2.364 1.00 96.81 188 VAL A O 1
ATOM 1391 N N . SER A 1 189 ? -0.791 -1.041 -0.494 1.00 95.94 189 SER A N 1
ATOM 1392 C CA . SER A 1 189 ? 0.569 -1.282 -0.954 1.00 95.94 189 SER A CA 1
ATOM 1393 C C . SER A 1 189 ? 0.582 -2.430 -1.966 1.00 95.94 189 SER A C 1
ATOM 1395 O O . SER A 1 189 ? -0.304 -3.276 -1.992 1.00 95.94 189 SER A O 1
ATOM 1397 N N . LEU A 1 190 ? 1.594 -2.457 -2.827 1.00 97.38 190 LEU A N 1
ATOM 1398 C CA . LEU A 1 190 ? 1.772 -3.441 -3.893 1.00 97.38 190 LEU A CA 1
ATOM 1399 C C . LEU A 1 190 ? 3.036 -4.279 -3.637 1.00 97.38 190 LEU A C 1
ATOM 1401 O O . LEU A 1 190 ? 3.926 -4.327 -4.496 1.00 97.38 190 LEU A O 1
ATOM 1405 N N . PRO A 1 191 ? 3.180 -4.903 -2.448 1.00 93.75 191 PRO A N 1
ATOM 1406 C CA . PRO A 1 191 ? 4.376 -5.665 -2.125 1.00 93.75 191 PRO A CA 1
ATOM 1407 C C . PRO A 1 191 ? 4.579 -6.769 -3.162 1.00 93.75 191 PRO A C 1
ATOM 1409 O O . PRO A 1 191 ? 3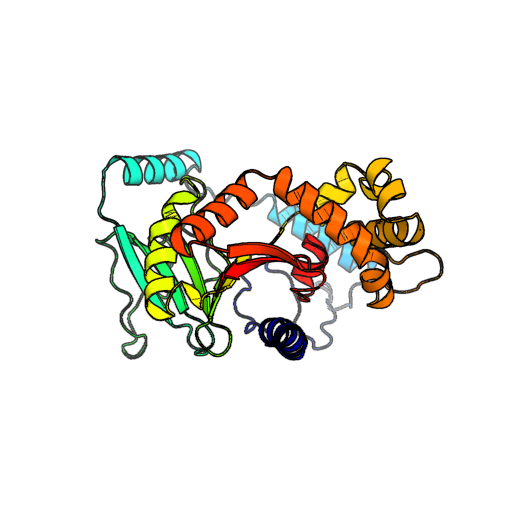.625 -7.398 -3.614 1.00 93.75 191 PRO A O 1
ATOM 1412 N N . GLY A 1 192 ? 5.831 -6.991 -3.562 1.00 96.50 192 GLY A N 1
ATOM 1413 C CA . GLY A 1 192 ? 6.179 -8.016 -4.544 1.00 96.50 192 GLY A CA 1
ATOM 1414 C C . GLY A 1 192 ? 6.045 -7.590 -6.007 1.00 96.50 192 GLY A C 1
ATOM 1415 O O . GLY A 1 192 ? 6.470 -8.358 -6.867 1.00 96.50 192 GLY A O 1
ATOM 1416 N N . LEU A 1 193 ? 5.564 -6.378 -6.318 1.00 98.38 193 LEU A N 1
ATOM 1417 C CA . LEU A 1 193 ? 5.481 -5.888 -7.700 1.00 98.38 193 LEU A CA 1
ATOM 1418 C C . LEU A 1 193 ? 6.836 -5.972 -8.427 1.00 98.38 193 LEU A C 1
ATOM 1420 O O . LEU A 1 193 ? 6.893 -6.485 -9.543 1.00 98.38 193 LEU A O 1
ATOM 1424 N N . CYS A 1 194 ? 7.944 -5.549 -7.806 1.00 98.12 194 CYS A N 1
ATOM 1425 C CA . CYS A 1 194 ? 9.272 -5.652 -8.428 1.00 98.12 194 CYS A CA 1
ATOM 1426 C C . CYS A 1 194 ? 9.657 -7.107 -8.735 1.00 98.12 194 CYS A C 1
ATOM 1428 O O . CYS A 1 194 ? 10.192 -7.391 -9.808 1.00 98.12 194 CYS A O 1
ATOM 1430 N N . ALA A 1 195 ? 9.369 -8.029 -7.810 1.00 98.12 195 ALA A N 1
ATOM 1431 C CA . ALA A 1 195 ? 9.641 -9.451 -7.995 1.00 98.12 195 ALA A CA 1
ATOM 1432 C C . ALA A 1 195 ? 8.777 -10.031 -9.122 1.00 98.12 195 ALA A C 1
ATOM 1434 O O . ALA A 1 195 ? 9.309 -10.633 -10.045 1.00 98.12 195 ALA A O 1
ATOM 1435 N N . TRP A 1 196 ? 7.475 -9.749 -9.123 1.00 98.25 196 TRP A N 1
ATOM 1436 C CA . TRP A 1 196 ? 6.551 -10.188 -10.168 1.00 98.25 196 TRP A CA 1
ATOM 1437 C C . TRP A 1 196 ? 6.944 -9.668 -11.556 1.00 98.25 196 TRP A C 1
ATOM 1439 O O . TRP A 1 196 ? 6.947 -10.426 -12.529 1.00 98.25 196 TRP A O 1
ATOM 1449 N N . VAL A 1 197 ? 7.337 -8.395 -11.671 1.00 98.38 197 VAL A N 1
ATOM 1450 C CA . VAL A 1 197 ? 7.841 -7.830 -12.933 1.00 98.38 197 VAL A CA 1
ATOM 1451 C C . VAL A 1 197 ? 9.108 -8.560 -13.383 1.00 98.38 197 VAL A C 1
ATOM 1453 O O . VAL A 1 197 ? 9.216 -8.920 -14.556 1.00 98.38 197 VAL A O 1
ATOM 1456 N N . ARG A 1 198 ? 10.045 -8.808 -12.458 1.00 98.19 198 ARG A N 1
ATOM 1457 C CA . ARG A 1 198 ? 11.312 -9.497 -12.727 1.00 98.19 198 ARG A CA 1
ATOM 1458 C C . ARG A 1 198 ? 11.124 -10.944 -13.158 1.00 98.19 198 ARG A C 1
ATOM 1460 O O . ARG A 1 198 ? 11.720 -11.345 -14.151 1.00 98.19 198 ARG A O 1
ATOM 1467 N N . ASP A 1 199 ? 10.299 -11.703 -12.453 1.00 97.38 199 ASP A N 1
ATOM 1468 C CA . ASP A 1 199 ? 10.191 -13.153 -12.626 1.00 97.38 199 ASP A CA 1
ATOM 1469 C C . ASP A 1 199 ? 9.575 -13.552 -13.976 1.00 97.38 199 ASP A C 1
ATOM 1471 O O . ASP A 1 199 ? 9.820 -14.651 -14.463 1.00 97.38 199 ASP A O 1
ATOM 1475 N N . GLY A 1 200 ? 8.800 -12.663 -14.606 1.00 96.38 200 GLY A N 1
ATOM 1476 C CA . GLY A 1 200 ? 8.331 -12.858 -15.986 1.00 96.38 200 GLY A CA 1
ATOM 1477 C C . GLY A 1 200 ? 8.945 -11.906 -16.999 1.00 96.38 200 GLY A C 1
ATOM 1478 O O . GLY A 1 200 ? 8.424 -11.824 -18.103 1.00 96.38 200 GLY A O 1
ATOM 1479 N N . GLU A 1 201 ? 9.989 -11.161 -16.623 1.00 97.56 201 GLU A N 1
ATOM 1480 C CA . GLU A 1 201 ? 10.638 -10.154 -17.472 1.00 97.56 201 GLU A CA 1
ATOM 1481 C C . GLU A 1 201 ? 9.642 -9.241 -18.208 1.00 97.56 201 GLU A C 1
ATOM 1483 O O . GLU A 1 201 ? 9.812 -8.916 -19.383 1.00 97.56 201 GLU A O 1
ATOM 1488 N N . ARG A 1 202 ? 8.582 -8.812 -17.514 1.00 97.62 202 ARG A N 1
ATOM 1489 C CA . ARG A 1 202 ? 7.373 -8.217 -18.124 1.00 97.62 202 ARG A CA 1
ATOM 1490 C C . ARG A 1 202 ? 7.604 -6.879 -18.827 1.00 97.62 202 ARG A C 1
ATOM 1492 O O . ARG A 1 202 ? 6.758 -6.399 -19.574 1.00 97.62 202 ARG A O 1
ATOM 1499 N N . TRP A 1 203 ? 8.780 -6.281 -18.642 1.00 96.31 203 TRP A N 1
ATOM 1500 C CA . TRP A 1 203 ? 9.246 -5.155 -19.457 1.00 96.31 203 TRP A CA 1
ATOM 1501 C C . TRP A 1 203 ? 9.483 -5.528 -20.934 1.00 96.31 203 TRP A C 1
ATOM 1503 O O . TRP A 1 203 ? 9.657 -4.635 -21.757 1.00 96.31 203 TRP A O 1
ATOM 1513 N N . ASN A 1 204 ? 9.517 -6.819 -21.278 1.00 96.94 204 ASN A N 1
ATOM 1514 C CA . ASN A 1 204 ? 9.636 -7.322 -22.647 1.00 96.94 204 ASN A CA 1
ATOM 1515 C C . ASN A 1 204 ? 8.276 -7.685 -23.274 1.00 96.94 204 ASN A C 1
ATOM 1517 O O . ASN A 1 204 ? 8.234 -8.091 -24.438 1.00 96.94 204 ASN A O 1
ATOM 1521 N N . ASP A 1 205 ? 7.168 -7.560 -22.537 1.00 96.19 205 ASP A N 1
ATOM 1522 C CA . ASP A 1 205 ? 5.848 -7.928 -23.044 1.00 96.19 205 ASP A CA 1
ATOM 1523 C C . ASP A 1 205 ? 5.467 -7.051 -24.242 1.00 96.19 205 ASP A C 1
ATOM 1525 O O . ASP A 1 205 ? 5.541 -5.822 -24.193 1.00 96.19 205 ASP A O 1
ATOM 1529 N N . ALA A 1 206 ? 4.991 -7.669 -25.326 1.00 95.69 206 ALA A N 1
ATOM 1530 C CA . ALA A 1 206 ? 4.679 -6.946 -26.560 1.00 95.69 206 ALA A CA 1
ATOM 1531 C C . ALA A 1 206 ? 3.632 -5.835 -26.350 1.00 95.69 206 ALA A C 1
ATOM 1533 O O . ALA A 1 206 ? 3.761 -4.748 -26.910 1.00 95.69 206 ALA A O 1
ATOM 1534 N N . GLY A 1 207 ? 2.616 -6.088 -25.515 1.00 94.19 207 GLY A N 1
ATOM 1535 C CA . GLY A 1 207 ? 1.603 -5.086 -25.168 1.00 94.19 207 GLY A CA 1
ATOM 1536 C C . GLY A 1 207 ? 2.178 -3.912 -24.373 1.00 94.19 207 GLY A C 1
ATOM 1537 O O . GLY A 1 207 ? 1.792 -2.769 -24.603 1.00 94.19 207 GLY A O 1
ATOM 1538 N N . MET A 1 208 ? 3.145 -4.185 -23.498 1.00 95.44 208 MET A N 1
ATOM 1539 C CA . MET A 1 208 ? 3.837 -3.180 -22.696 1.00 95.44 208 MET A CA 1
ATOM 1540 C C . MET A 1 208 ? 4.752 -2.308 -23.566 1.00 95.44 208 MET A C 1
ATOM 1542 O O . MET A 1 208 ? 4.654 -1.082 -23.528 1.00 95.44 208 MET A O 1
ATOM 1546 N N . LEU A 1 209 ? 5.565 -2.922 -24.430 1.00 96.62 209 LEU A N 1
ATOM 1547 C CA . LEU A 1 209 ? 6.429 -2.203 -25.371 1.00 96.62 209 LEU A CA 1
ATOM 1548 C C . LEU A 1 209 ? 5.618 -1.333 -26.339 1.00 96.62 209 LEU A C 1
ATOM 1550 O O . LEU A 1 209 ? 5.986 -0.185 -26.589 1.00 96.62 209 LEU A O 1
ATOM 1554 N N . ALA A 1 210 ? 4.491 -1.847 -26.841 1.00 96.25 210 ALA A N 1
ATOM 1555 C CA . ALA A 1 210 ? 3.600 -1.099 -27.723 1.00 96.25 210 ALA A CA 1
ATOM 1556 C C . ALA A 1 210 ? 2.917 0.088 -27.020 1.00 96.25 210 ALA A C 1
ATOM 1558 O O . ALA A 1 210 ? 2.730 1.133 -27.641 1.00 96.25 210 ALA A O 1
ATOM 1559 N N . ALA A 1 211 ? 2.542 -0.059 -25.745 1.00 95.81 211 ALA A N 1
ATOM 1560 C CA . ALA A 1 211 ? 1.837 0.978 -24.992 1.00 95.81 211 ALA A CA 1
ATOM 1561 C C . ALA A 1 211 ? 2.767 2.057 -24.412 1.00 95.81 211 ALA A C 1
ATOM 1563 O O . ALA A 1 211 ? 2.367 3.217 -24.315 1.00 95.81 211 ALA A O 1
ATOM 1564 N N . CYS A 1 212 ? 3.986 1.690 -24.007 1.00 96.81 212 CYS A N 1
ATOM 1565 C CA . CYS A 1 212 ? 4.852 2.546 -23.187 1.00 96.81 212 CYS A CA 1
ATOM 1566 C C . CYS A 1 212 ? 6.160 2.962 -23.877 1.00 96.81 212 CYS A C 1
ATOM 1568 O O . CYS A 1 212 ? 6.796 3.924 -23.445 1.00 96.81 212 CYS A O 1
ATOM 1570 N N . GLY A 1 213 ? 6.566 2.261 -24.940 1.00 96.31 213 GLY A N 1
ATOM 1571 C CA . GLY A 1 213 ? 7.828 2.491 -25.640 1.00 96.31 213 GLY A CA 1
ATOM 1572 C C . GLY A 1 213 ? 9.058 1.911 -24.930 1.00 96.31 213 GLY A C 1
ATOM 1573 O O . GLY A 1 213 ? 9.064 1.636 -23.728 1.00 96.31 213 GLY A O 1
ATOM 1574 N N . GLU A 1 214 ? 10.136 1.742 -25.698 1.00 95.38 214 GLU A N 1
ATOM 1575 C CA . GLU A 1 214 ? 11.354 1.047 -25.257 1.00 95.38 214 GLU A CA 1
ATOM 1576 C C . GLU A 1 214 ? 12.099 1.770 -24.129 1.00 95.38 214 GLU A C 1
ATOM 1578 O O . GLU A 1 214 ? 12.641 1.124 -23.235 1.00 95.38 214 GLU A O 1
ATOM 1583 N N . GLU A 1 215 ? 12.117 3.108 -24.130 1.00 95.19 215 GLU A N 1
ATOM 1584 C CA . GLU A 1 215 ? 12.815 3.872 -23.089 1.00 95.19 215 GLU A CA 1
ATOM 1585 C C . GLU A 1 215 ? 12.169 3.669 -21.713 1.00 95.19 215 GLU A C 1
ATOM 1587 O O . GLU A 1 215 ? 12.868 3.389 -20.732 1.00 95.19 215 GLU A O 1
ATOM 1592 N N . SER A 1 216 ? 10.836 3.775 -21.643 1.00 97.00 216 SER A N 1
ATOM 1593 C CA . SER A 1 216 ? 10.100 3.582 -20.393 1.00 97.00 216 SER A CA 1
ATOM 1594 C C . SER A 1 216 ? 10.199 2.131 -19.926 1.00 97.00 216 SER A C 1
ATOM 1596 O O . SER A 1 216 ? 10.397 1.875 -18.738 1.00 97.00 216 SER A O 1
ATOM 1598 N N . ALA A 1 217 ? 10.190 1.177 -20.861 1.00 97.25 217 ALA A N 1
ATOM 1599 C CA . ALA A 1 217 ? 10.400 -0.232 -20.560 1.00 97.25 217 ALA A CA 1
ATOM 1600 C C . ALA A 1 217 ? 11.794 -0.541 -20.007 1.00 97.25 217 ALA A C 1
ATOM 1602 O O . ALA A 1 217 ? 11.928 -1.223 -18.988 1.00 97.25 217 ALA A O 1
ATOM 1603 N N . ALA A 1 218 ? 12.841 0.022 -20.609 1.00 96.44 218 ALA A N 1
ATOM 1604 C CA . ALA A 1 218 ? 14.206 -0.113 -20.113 1.00 96.44 218 ALA A CA 1
ATOM 1605 C C . ALA A 1 218 ? 14.377 0.520 -18.720 1.00 96.44 218 ALA A C 1
ATOM 1607 O O . ALA A 1 218 ? 15.133 0.006 -17.891 1.00 96.44 218 ALA A O 1
ATOM 1608 N N . ALA A 1 219 ? 13.672 1.619 -18.440 1.00 97.00 219 ALA A N 1
ATOM 1609 C CA . ALA A 1 219 ? 13.644 2.230 -17.116 1.00 97.00 219 ALA A CA 1
ATOM 1610 C C . ALA A 1 219 ? 12.885 1.372 -16.090 1.00 97.00 219 ALA A C 1
ATOM 1612 O O . ALA A 1 219 ? 13.397 1.165 -14.992 1.00 97.00 219 ALA A O 1
ATOM 1613 N N . ALA A 1 220 ? 11.739 0.795 -16.454 1.00 97.69 220 ALA A N 1
ATOM 1614 C CA . ALA A 1 220 ? 11.011 -0.154 -15.610 1.00 97.69 220 ALA A CA 1
ATOM 1615 C C . ALA A 1 220 ? 11.857 -1.394 -15.280 1.00 97.69 220 ALA A C 1
ATOM 1617 O O . ALA A 1 220 ? 11.923 -1.807 -14.125 1.00 97.69 220 ALA 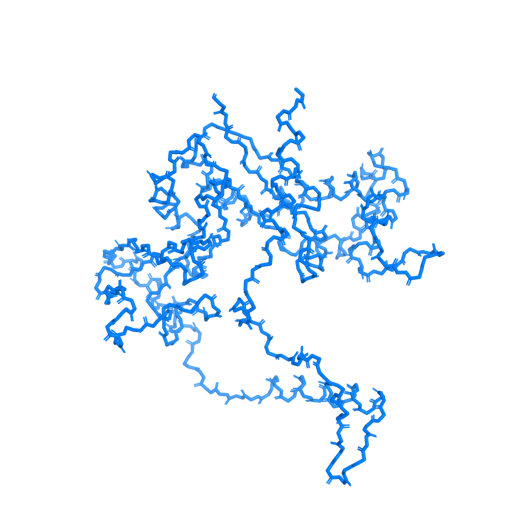A O 1
ATOM 1618 N N . ARG A 1 221 ? 12.595 -1.938 -16.257 1.00 97.81 221 ARG A N 1
ATOM 1619 C CA . ARG A 1 221 ? 13.573 -3.011 -16.020 1.00 97.81 221 ARG A CA 1
ATOM 1620 C C . ARG A 1 221 ? 14.598 -2.621 -14.955 1.00 97.81 221 ARG A C 1
ATOM 1622 O O . ARG A 1 221 ? 14.870 -3.402 -14.050 1.00 97.81 221 ARG A O 1
ATOM 1629 N N . ALA A 1 222 ? 15.167 -1.421 -15.057 1.00 97.50 222 ALA A N 1
ATOM 1630 C CA . ALA A 1 222 ? 16.136 -0.920 -14.083 1.00 97.50 222 ALA A CA 1
ATOM 1631 C C . ALA A 1 222 ? 15.541 -0.814 -12.667 1.00 97.50 222 ALA A C 1
ATOM 1633 O O . ALA A 1 222 ? 16.203 -1.202 -11.705 1.00 97.50 222 ALA A O 1
ATOM 1634 N N . VAL A 1 223 ? 14.286 -0.365 -12.544 1.00 97.62 223 VAL A N 1
ATOM 1635 C CA . VAL A 1 223 ? 13.559 -0.329 -11.263 1.00 97.62 223 VAL A CA 1
ATOM 1636 C C . VAL A 1 223 ? 13.346 -1.740 -10.706 1.00 97.62 223 VAL A C 1
ATOM 1638 O O . VAL A 1 223 ? 13.762 -2.011 -9.584 1.00 97.62 223 VAL A O 1
ATOM 1641 N N . ALA A 1 224 ? 12.785 -2.665 -11.491 1.00 97.62 224 ALA A N 1
ATOM 1642 C CA . ALA A 1 224 ? 12.498 -4.035 -11.047 1.00 97.62 224 ALA A CA 1
ATOM 1643 C C . ALA A 1 224 ? 13.754 -4.820 -10.629 1.00 97.62 224 ALA A C 1
ATOM 1645 O O . ALA A 1 224 ? 13.714 -5.639 -9.710 1.00 97.62 224 ALA A O 1
ATOM 1646 N N . LEU A 1 225 ? 14.878 -4.576 -11.306 1.00 96.56 225 LEU A N 1
ATOM 1647 C CA . LEU A 1 225 ? 16.165 -5.197 -10.988 1.00 96.56 225 LEU A CA 1
ATOM 1648 C C . LEU A 1 225 ? 16.926 -4.472 -9.875 1.00 96.56 225 LEU A C 1
ATOM 1650 O O . LEU A 1 225 ? 17.945 -4.988 -9.421 1.00 96.56 225 LEU A O 1
ATOM 1654 N N . ASN A 1 226 ? 16.460 -3.293 -9.458 1.00 95.75 226 ASN A N 1
ATOM 1655 C CA . ASN A 1 226 ? 17.182 -2.382 -8.577 1.00 95.75 226 ASN A CA 1
ATOM 1656 C C . ASN A 1 226 ? 18.620 -2.101 -9.073 1.00 95.75 226 ASN A C 1
ATOM 1658 O O . ASN A 1 226 ? 19.587 -2.131 -8.312 1.00 95.75 226 ASN A O 1
ATOM 1662 N N . GLN A 1 227 ? 18.774 -1.883 -10.384 1.00 95.00 227 GLN A N 1
ATOM 1663 C CA . GLN A 1 227 ? 20.068 -1.692 -11.048 1.00 95.00 227 GLN A CA 1
ATOM 1664 C C . GLN A 1 227 ? 20.054 -0.429 -11.918 1.00 95.00 227 GLN A C 1
ATOM 1666 O O . GLN A 1 227 ? 19.071 -0.184 -12.618 1.00 95.00 227 GLN A O 1
ATOM 1671 N N . PRO A 1 228 ? 21.133 0.375 -11.941 1.00 91.31 228 PRO A N 1
ATOM 1672 C CA . PRO A 1 228 ? 21.224 1.526 -12.835 1.00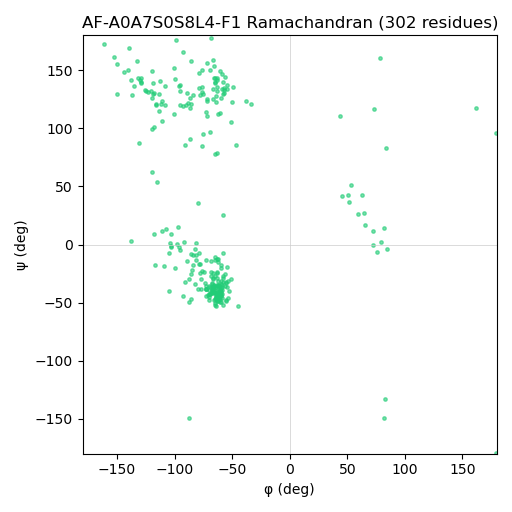 91.31 228 PRO A CA 1
ATOM 1673 C C . PRO A 1 228 ? 21.110 1.129 -14.316 1.00 91.31 228 PRO A C 1
ATOM 1675 O O . PRO A 1 228 ? 21.591 0.078 -14.741 1.00 91.31 228 PRO A O 1
ATOM 1678 N N . ARG A 1 229 ? 20.519 2.010 -15.133 1.00 89.31 229 ARG A N 1
ATOM 1679 C CA . ARG A 1 229 ? 20.520 1.855 -16.597 1.00 89.31 229 ARG A CA 1
ATOM 1680 C C . ARG A 1 229 ? 21.948 1.987 -17.150 1.00 89.31 229 ARG A C 1
ATOM 1682 O O . ARG A 1 229 ? 22.746 2.727 -16.568 1.00 89.31 229 ARG A O 1
ATOM 1689 N N . PRO A 1 230 ? 22.268 1.384 -18.313 1.00 84.25 230 PRO A N 1
ATOM 1690 C CA . PRO A 1 230 ? 23.523 1.660 -19.006 1.00 84.25 230 PRO A CA 1
ATOM 1691 C C . PRO A 1 230 ? 23.777 3.171 -19.144 1.00 84.25 230 PRO A C 1
ATOM 1693 O O . PRO A 1 230 ? 22.865 3.948 -19.435 1.00 84.25 230 PRO A O 1
ATOM 1696 N N . GLY A 1 231 ? 25.010 3.599 -18.872 1.00 83.56 231 GLY A N 1
ATOM 1697 C CA . GLY A 1 231 ? 25.398 5.015 -18.885 1.00 83.56 231 GLY A CA 1
ATOM 1698 C C . GLY A 1 231 ? 25.010 5.822 -17.638 1.00 83.56 231 GLY A C 1
ATOM 1699 O O . GLY A 1 231 ? 25.291 7.016 -17.597 1.00 83.56 231 GLY A O 1
ATOM 1700 N N . HIS A 1 232 ? 24.400 5.204 -16.621 1.00 82.38 232 HIS A N 1
ATOM 1701 C CA . HIS A 1 232 ? 24.064 5.845 -15.347 1.00 82.38 232 HIS A CA 1
ATOM 1702 C C . HIS A 1 232 ? 24.790 5.139 -14.196 1.00 82.38 232 HIS A C 1
ATOM 1704 O O . HIS A 1 232 ? 24.876 3.915 -14.171 1.00 82.38 232 HIS A O 1
ATOM 1710 N N . SER A 1 233 ? 25.310 5.901 -13.231 1.00 77.31 233 SER A N 1
ATOM 1711 C CA . SER A 1 233 ? 26.045 5.357 -12.078 1.00 77.31 233 SER A CA 1
ATOM 1712 C C . SER A 1 233 ? 25.143 4.923 -10.921 1.00 77.31 233 SER A C 1
ATOM 1714 O O . SER A 1 233 ? 25.557 4.112 -10.099 1.00 77.31 233 SER A O 1
ATOM 1716 N N . VAL A 1 234 ? 23.921 5.458 -10.842 1.00 85.31 234 VAL A N 1
ATOM 1717 C CA . VAL A 1 234 ? 22.986 5.232 -9.732 1.00 85.31 234 VAL A CA 1
ATOM 1718 C C . VAL A 1 234 ? 21.553 5.074 -10.232 1.00 85.31 234 VAL A C 1
ATOM 1720 O O . VAL A 1 234 ? 21.162 5.669 -11.242 1.00 85.31 234 VAL A O 1
ATOM 1723 N N . LEU A 1 235 ? 20.748 4.300 -9.499 1.00 89.69 235 LEU A N 1
ATOM 1724 C CA . LEU A 1 235 ? 19.300 4.261 -9.679 1.00 89.69 235 LEU A CA 1
ATOM 1725 C C . LEU A 1 235 ? 18.697 5.530 -9.059 1.00 89.69 235 LEU A C 1
ATOM 1727 O O . LEU A 1 235 ? 18.345 5.572 -7.886 1.00 89.69 235 LEU A O 1
ATOM 1731 N N . GLY A 1 236 ? 18.682 6.607 -9.844 1.00 90.38 236 GLY A N 1
ATOM 1732 C CA . GLY A 1 236 ? 18.246 7.924 -9.390 1.00 90.38 236 GLY A CA 1
ATOM 1733 C C . GLY A 1 236 ? 16.800 8.271 -9.766 1.00 90.38 236 GLY A C 1
ATOM 1734 O O . GLY A 1 236 ? 16.166 7.554 -10.545 1.00 90.38 236 GLY A O 1
ATOM 1735 N N . PRO A 1 237 ? 16.306 9.439 -9.312 1.00 91.06 237 PRO A N 1
ATOM 1736 C CA . PRO A 1 237 ? 14.967 9.942 -9.636 1.00 91.06 237 PRO A CA 1
ATOM 1737 C C . PRO A 1 237 ? 14.678 10.010 -11.140 1.00 91.06 237 PRO A C 1
ATOM 1739 O O . PRO A 1 237 ? 13.548 9.801 -11.563 1.00 91.06 237 PRO A O 1
ATOM 1742 N N . GLY A 1 238 ? 15.704 10.262 -11.963 1.00 92.94 238 GLY A N 1
ATOM 1743 C CA . GLY A 1 238 ? 15.570 10.268 -13.421 1.00 92.94 238 GLY A CA 1
ATOM 1744 C C . GLY A 1 238 ? 15.151 8.913 -13.997 1.00 92.94 238 GLY A C 1
ATOM 1745 O O . GLY A 1 238 ? 14.360 8.879 -14.935 1.00 92.94 238 GLY A O 1
ATOM 1746 N N . THR A 1 239 ? 15.620 7.803 -13.417 1.00 95.50 239 THR A N 1
ATOM 1747 C CA . THR A 1 239 ? 15.217 6.459 -13.852 1.00 95.50 239 THR A CA 1
ATOM 1748 C C . THR A 1 239 ? 13.769 6.176 -13.476 1.00 95.50 239 THR A C 1
ATOM 1750 O O . THR A 1 239 ? 13.014 5.730 -14.331 1.00 95.50 239 THR A O 1
ATOM 1753 N N . PHE A 1 240 ? 13.358 6.491 -12.245 1.00 95.75 240 PHE A N 1
ATOM 1754 C CA . PHE A 1 240 ? 11.964 6.316 -11.832 1.00 95.75 240 PHE A CA 1
ATOM 1755 C C . PHE A 1 240 ? 11.015 7.175 -12.673 1.00 95.75 240 PHE A C 1
ATOM 1757 O O . PHE A 1 240 ? 10.040 6.664 -13.208 1.00 95.75 240 PHE A O 1
ATOM 1764 N N . ASN A 1 241 ? 11.335 8.452 -12.898 1.00 95.88 241 ASN A N 1
ATOM 1765 C CA . ASN A 1 241 ? 10.515 9.318 -13.750 1.00 95.88 241 ASN A CA 1
ATOM 1766 C C . ASN A 1 241 ? 10.392 8.780 -15.186 1.00 95.88 241 ASN A C 1
ATOM 1768 O O . ASN A 1 241 ? 9.312 8.816 -15.761 1.00 95.88 241 ASN A O 1
ATOM 1772 N N . ALA A 1 242 ? 11.474 8.245 -15.761 1.00 96.50 242 ALA A N 1
ATOM 1773 C CA . ALA A 1 242 ? 11.417 7.615 -17.081 1.00 96.50 242 ALA A CA 1
ATOM 1774 C C . ALA A 1 242 ? 10.572 6.324 -17.083 1.00 96.50 242 ALA A C 1
ATOM 1776 O O . ALA A 1 242 ? 9.958 5.983 -18.095 1.00 96.50 242 ALA A O 1
ATOM 1777 N N . ALA A 1 243 ? 10.519 5.610 -15.956 1.00 97.38 243 ALA A N 1
ATOM 1778 C CA . ALA A 1 243 ? 9.742 4.386 -15.802 1.00 97.38 243 ALA A CA 1
ATOM 1779 C C . ALA A 1 243 ? 8.239 4.634 -15.603 1.00 97.38 243 ALA A C 1
ATOM 1781 O O . ALA A 1 243 ? 7.480 3.697 -15.799 1.00 97.38 243 ALA A O 1
ATOM 1782 N N . GLU A 1 244 ? 7.795 5.847 -15.249 1.00 97.75 244 GLU A N 1
ATOM 1783 C CA . GLU A 1 244 ? 6.426 6.138 -14.780 1.00 97.75 244 GLU A CA 1
ATOM 1784 C C . GLU A 1 244 ? 5.324 5.463 -15.613 1.00 97.75 244 GLU A C 1
ATOM 1786 O O . GLU A 1 244 ? 4.496 4.734 -15.070 1.00 97.75 244 GLU A O 1
ATOM 1791 N N . THR A 1 245 ? 5.343 5.645 -16.937 1.00 98.00 245 THR A N 1
ATOM 1792 C CA . THR A 1 245 ? 4.297 5.103 -17.826 1.00 98.00 245 THR A CA 1
ATOM 1793 C C . THR A 1 245 ? 4.294 3.573 -17.830 1.00 98.00 245 THR A C 1
ATOM 1795 O O . THR A 1 245 ? 3.257 2.949 -17.603 1.00 98.00 245 THR A O 1
ATOM 1798 N N . ALA A 1 246 ? 5.463 2.963 -18.037 1.00 98.19 246 ALA A N 1
ATOM 1799 C CA . ALA A 1 246 ? 5.646 1.517 -17.989 1.00 98.19 246 ALA A CA 1
ATOM 1800 C C . ALA A 1 246 ? 5.314 0.917 -16.615 1.00 98.19 246 ALA A C 1
ATOM 1802 O O . ALA A 1 246 ? 4.677 -0.131 -16.526 1.00 98.19 246 ALA A O 1
ATOM 1803 N N . TRP A 1 247 ? 5.731 1.580 -15.539 1.00 98.38 247 TRP A N 1
ATOM 1804 C CA . TRP A 1 247 ? 5.568 1.098 -14.174 1.00 98.38 247 TRP A CA 1
ATOM 1805 C C . TRP A 1 247 ? 4.104 1.118 -13.747 1.00 98.38 247 TRP A C 1
ATOM 1807 O O . TRP A 1 247 ? 3.620 0.139 -13.191 1.00 98.38 247 TRP A O 1
ATOM 1817 N N . MET A 1 248 ? 3.366 2.181 -14.082 1.00 98.25 248 MET A N 1
ATOM 1818 C CA . MET A 1 248 ? 1.919 2.236 -13.857 1.00 98.25 248 MET A CA 1
ATOM 1819 C C . MET A 1 248 ? 1.177 1.168 -14.664 1.00 98.25 248 MET A C 1
ATOM 1821 O O . MET A 1 248 ? 0.260 0.540 -14.139 1.00 98.25 248 MET A O 1
ATOM 1825 N N . PHE A 1 249 ? 1.570 0.924 -15.918 1.00 98.12 249 PHE A N 1
ATOM 1826 C CA . PHE A 1 249 ? 0.981 -0.136 -16.741 1.00 98.12 249 PHE A CA 1
ATOM 1827 C C . PHE A 1 249 ? 1.173 -1.524 -16.108 1.00 98.12 249 PHE A C 1
ATOM 1829 O O . PHE A 1 249 ? 0.217 -2.288 -15.981 1.00 98.12 249 PHE A O 1
ATOM 1836 N N . LEU A 1 250 ? 2.393 -1.826 -15.656 1.00 98.50 250 LEU A N 1
ATOM 1837 C CA . LEU A 1 250 ? 2.724 -3.082 -14.978 1.00 98.50 250 LEU A CA 1
ATOM 1838 C C . LEU A 1 250 ? 2.027 -3.213 -13.618 1.00 98.50 250 LEU A C 1
ATOM 1840 O O . LEU A 1 250 ? 1.521 -4.282 -13.300 1.00 98.50 250 LEU A O 1
ATOM 1844 N N . ALA A 1 251 ? 1.957 -2.137 -12.837 1.00 98.38 251 ALA A N 1
ATOM 1845 C CA . ALA A 1 251 ? 1.300 -2.132 -11.535 1.00 98.38 251 ALA A CA 1
ATOM 1846 C C . ALA A 1 251 ? -0.214 -2.382 -11.632 1.00 98.38 251 ALA A C 1
ATOM 1848 O O . ALA A 1 251 ? -0.754 -3.107 -10.801 1.00 98.38 251 ALA A O 1
ATOM 1849 N N . ASN A 1 252 ? -0.893 -1.850 -12.657 1.00 97.88 252 ASN A N 1
ATOM 1850 C CA . ASN A 1 252 ? -2.304 -2.174 -12.904 1.00 97.88 252 ASN A CA 1
ATOM 1851 C C . ASN A 1 252 ? -2.486 -3.667 -13.211 1.00 97.88 252 ASN A C 1
ATOM 1853 O O . ASN A 1 252 ? -3.311 -4.322 -12.585 1.00 97.88 252 ASN A O 1
ATOM 1857 N N . GLN A 1 253 ? -1.664 -4.226 -14.105 1.00 97.88 253 GLN A N 1
ATOM 1858 C CA . GLN A 1 253 ? -1.716 -5.663 -14.390 1.00 97.88 253 GLN A CA 1
ATOM 1859 C C . GLN A 1 253 ? -1.402 -6.521 -13.162 1.00 97.88 253 GLN A C 1
ATOM 1861 O O . GLN A 1 253 ? -1.988 -7.586 -12.991 1.00 97.88 253 GLN A O 1
ATOM 1866 N N . TYR A 1 254 ? -0.475 -6.070 -12.316 1.00 98.19 254 TYR A N 1
ATOM 1867 C CA . TYR A 1 254 ? -0.134 -6.777 -11.092 1.00 98.19 254 TYR A CA 1
ATOM 1868 C C . TYR A 1 254 ? -1.334 -6.864 -10.153 1.00 98.19 254 TYR A C 1
ATOM 1870 O O . TYR A 1 254 ? -1.662 -7.966 -9.718 1.00 98.19 254 TYR A O 1
ATOM 1878 N N . VAL A 1 255 ? -2.014 -5.737 -9.916 1.00 97.50 255 VAL A N 1
ATOM 1879 C CA . VAL A 1 255 ? -3.260 -5.689 -9.139 1.00 97.50 255 VAL A CA 1
ATOM 1880 C C . VAL A 1 255 ? -4.304 -6.632 -9.729 1.00 97.50 255 VAL A C 1
ATOM 1882 O O . VAL A 1 255 ? -4.829 -7.465 -9.003 1.00 97.50 255 VAL A O 1
ATOM 1885 N N . ASP A 1 256 ? -4.540 -6.582 -11.041 1.00 96.56 256 ASP A N 1
ATOM 1886 C CA . ASP A 1 256 ? -5.520 -7.455 -11.706 1.00 96.56 256 ASP A CA 1
ATOM 1887 C C . ASP A 1 256 ? -5.165 -8.951 -11.615 1.00 96.56 256 ASP A C 1
ATOM 1889 O O . ASP A 1 256 ? -6.039 -9.808 -11.738 1.00 96.56 256 ASP A O 1
ATOM 1893 N N . SER A 1 257 ? -3.884 -9.277 -11.420 1.00 96.19 257 SER A N 1
ATOM 1894 C CA . SER A 1 257 ? -3.385 -10.652 -11.307 1.00 96.19 257 SER A CA 1
ATOM 1895 C C . SER A 1 257 ? -3.239 -11.163 -9.870 1.00 96.19 257 SER A C 1
ATOM 1897 O O . SER A 1 257 ? -2.871 -12.324 -9.685 1.00 96.19 257 SER A O 1
ATOM 1899 N N . ASN A 1 258 ? -3.468 -10.312 -8.865 1.00 95.75 258 ASN A N 1
ATOM 1900 C CA . ASN A 1 258 ? -3.238 -10.626 -7.458 1.00 95.75 258 ASN A CA 1
ATOM 1901 C C . ASN A 1 258 ? -4.555 -10.560 -6.669 1.00 95.75 258 ASN A C 1
ATOM 1903 O O . ASN A 1 258 ? -5.017 -9.485 -6.282 1.00 95.75 258 ASN A O 1
ATOM 1907 N N . ASP A 1 259 ? -5.128 -11.736 -6.408 1.00 92.69 259 ASP A N 1
ATOM 1908 C CA . ASP A 1 259 ? -6.412 -11.879 -5.717 1.00 92.69 259 ASP A CA 1
ATOM 1909 C C . ASP A 1 259 ? -6.399 -11.262 -4.307 1.00 92.69 259 ASP A C 1
ATOM 1911 O O . ASP A 1 259 ? -7.375 -10.625 -3.919 1.00 92.69 259 ASP A O 1
ATOM 1915 N N . GLU A 1 260 ? -5.295 -11.374 -3.560 1.00 90.44 260 GLU A N 1
ATOM 1916 C CA . GLU A 1 260 ? -5.189 -10.824 -2.197 1.00 90.44 260 GLU A CA 1
ATOM 1917 C C . GLU A 1 260 ? -5.288 -9.290 -2.202 1.00 90.44 260 GLU A C 1
ATOM 1919 O O . GLU A 1 260 ? -6.016 -8.702 -1.398 1.00 90.44 260 GLU A O 1
ATOM 1924 N N . LEU A 1 261 ? -4.620 -8.633 -3.157 1.00 93.06 261 LEU A N 1
ATOM 1925 C CA . LEU A 1 261 ? -4.706 -7.179 -3.324 1.00 93.06 261 LEU A CA 1
ATOM 1926 C C . LEU A 1 261 ? -6.112 -6.744 -3.740 1.00 93.06 261 LEU A C 1
ATOM 1928 O O . LEU A 1 261 ? -6.638 -5.762 -3.211 1.00 93.06 261 LEU A O 1
ATOM 1932 N N . LEU A 1 262 ? -6.746 -7.478 -4.659 1.00 94.19 262 LEU A N 1
ATOM 1933 C CA . LEU A 1 262 ? -8.124 -7.205 -5.067 1.00 94.19 262 LEU A CA 1
ATOM 1934 C C . LEU A 1 262 ? -9.097 -7.365 -3.896 1.00 94.19 262 LEU A C 1
ATOM 1936 O O . LEU A 1 262 ? -9.996 -6.536 -3.737 1.00 94.19 262 LEU A O 1
ATOM 1940 N N . GLU A 1 263 ? -8.921 -8.383 -3.056 1.00 92.31 263 GLU A N 1
ATOM 1941 C CA . GLU A 1 263 ? -9.722 -8.576 -1.848 1.00 92.31 263 GLU A CA 1
ATOM 1942 C C . GLU A 1 263 ? -9.571 -7.408 -0.867 1.00 92.31 263 GLU A C 1
ATOM 1944 O O . GLU A 1 263 ? -10.584 -6.895 -0.377 1.00 92.31 263 GLU A O 1
ATOM 1949 N N . GLU A 1 264 ? -8.347 -6.935 -0.614 1.00 93.81 264 GLU A N 1
ATOM 1950 C CA . GLU A 1 264 ? -8.106 -5.772 0.251 1.00 93.81 264 GLU A CA 1
ATOM 1951 C C . GLU A 1 264 ? -8.747 -4.502 -0.337 1.00 93.81 264 GLU A C 1
ATOM 1953 O O . GLU A 1 264 ? -9.483 -3.778 0.345 1.00 93.81 264 GLU A O 1
ATOM 1958 N N . MET A 1 265 ? -8.560 -4.257 -1.635 1.00 95.69 265 MET A N 1
ATOM 1959 C CA . MET A 1 265 ? -9.163 -3.120 -2.338 1.00 95.69 265 MET A CA 1
ATOM 1960 C C . MET A 1 265 ? -10.698 -3.156 -2.294 1.00 95.69 265 MET A C 1
ATOM 1962 O O . MET A 1 265 ? -11.358 -2.120 -2.141 1.00 95.69 265 MET A O 1
ATOM 1966 N N . MET A 1 266 ? -11.293 -4.343 -2.417 1.00 94.62 266 MET A N 1
ATOM 1967 C CA . MET A 1 266 ? -12.741 -4.537 -2.345 1.00 94.62 266 MET A CA 1
ATOM 1968 C C . MET A 1 266 ? -13.280 -4.410 -0.922 1.00 94.62 266 MET A C 1
ATOM 1970 O O . MET A 1 266 ? -14.389 -3.893 -0.746 1.00 94.62 266 MET A O 1
ATOM 1974 N N . MET A 1 267 ? -12.509 -4.810 0.091 1.00 94.25 267 MET A N 1
ATOM 1975 C CA . MET A 1 267 ? -12.841 -4.589 1.498 1.00 94.25 267 MET A CA 1
ATOM 1976 C C . MET A 1 267 ? -13.010 -3.092 1.782 1.00 94.25 267 MET A C 1
ATOM 1978 O O . MET A 1 267 ? -14.064 -2.687 2.278 1.00 94.25 267 MET A O 1
ATOM 1982 N N . TYR A 1 268 ? -12.031 -2.257 1.413 1.00 95.50 268 TYR A N 1
ATOM 1983 C CA . TYR A 1 268 ? -12.157 -0.803 1.567 1.00 95.50 268 TYR A CA 1
ATOM 1984 C C . TYR A 1 268 ? -13.342 -0.256 0.776 1.00 95.50 268 TYR A C 1
ATOM 1986 O O . TYR A 1 268 ? -14.188 0.440 1.334 1.00 95.50 268 TYR A O 1
ATOM 1994 N N . LYS A 1 269 ? -13.460 -0.615 -0.507 1.00 95.00 269 LYS A N 1
ATOM 1995 C CA . LYS A 1 269 ? -14.527 -0.114 -1.386 1.00 95.00 269 LYS A CA 1
ATOM 1996 C C . LYS A 1 269 ? -15.930 -0.441 -0.870 1.00 95.00 269 LYS A C 1
ATOM 1998 O O . LYS A 1 269 ? -16.833 0.381 -0.989 1.00 95.00 269 LYS A O 1
ATOM 2003 N N . THR A 1 270 ? -16.122 -1.614 -0.271 1.00 94.25 270 THR A N 1
ATOM 2004 C CA . THR A 1 270 ? -17.414 -2.022 0.309 1.00 94.25 270 THR A CA 1
ATOM 2005 C C . THR A 1 270 ? -17.844 -1.107 1.457 1.00 94.25 270 THR A C 1
ATOM 2007 O O . THR A 1 270 ? -19.038 -0.890 1.654 1.00 94.25 270 THR A O 1
ATOM 2010 N N . VAL A 1 271 ? -16.885 -0.555 2.202 1.00 94.44 271 VAL A N 1
ATOM 2011 C CA . VAL A 1 271 ? -17.145 0.311 3.360 1.00 94.44 271 VAL A CA 1
ATOM 2012 C C . VAL A 1 271 ? -17.183 1.786 2.979 1.00 94.44 271 VAL A C 1
ATOM 2014 O O . VAL A 1 271 ? -18.076 2.507 3.417 1.00 94.44 271 VAL A O 1
ATOM 2017 N N . LEU A 1 272 ? -16.228 2.233 2.164 1.00 94.06 272 LEU A N 1
ATOM 2018 C CA . LEU A 1 272 ? -16.090 3.632 1.755 1.00 94.06 272 LEU A CA 1
ATOM 2019 C C . LEU A 1 272 ? -17.085 4.023 0.651 1.00 94.06 272 LEU A C 1
ATOM 2021 O O . LEU A 1 272 ? -17.363 5.200 0.443 1.00 94.06 272 LEU A O 1
ATOM 2025 N N . GLY A 1 273 ? -17.680 3.038 -0.026 1.00 92.81 273 GLY A N 1
ATOM 2026 C CA . GLY A 1 273 ? -18.770 3.241 -0.969 1.00 92.81 273 GLY A CA 1
ATOM 2027 C C . GLY A 1 273 ? -18.298 3.647 -2.364 1.00 92.81 273 GLY A C 1
ATOM 2028 O O . GLY A 1 273 ? -17.451 2.996 -2.979 1.00 92.81 273 GLY A O 1
ATOM 2029 N N . ALA A 1 274 ? -18.928 4.679 -2.929 1.00 91.44 274 ALA A N 1
ATOM 2030 C CA . ALA A 1 274 ? -18.646 5.108 -4.293 1.00 91.44 274 ALA A CA 1
ATOM 2031 C C . ALA A 1 274 ? -17.272 5.787 -4.375 1.00 91.44 274 ALA A C 1
ATOM 2033 O O . ALA A 1 274 ? -17.018 6.776 -3.699 1.00 91.44 274 ALA A O 1
ATOM 2034 N N . GLY A 1 275 ? -16.415 5.289 -5.259 1.00 93.88 275 GLY A N 1
ATOM 2035 C CA . GLY A 1 275 ? -15.087 5.840 -5.499 1.00 93.88 275 GLY A CA 1
ATOM 2036 C C . GLY A 1 275 ? -14.335 5.035 -6.547 1.00 93.88 275 GLY A C 1
ATOM 2037 O O . GLY A 1 275 ? -14.862 4.061 -7.106 1.00 93.88 275 GLY A O 1
ATOM 2038 N N . THR A 1 276 ? -13.111 5.459 -6.827 1.00 95.88 276 THR A N 1
ATOM 2039 C CA . THR A 1 276 ? -12.249 4.856 -7.848 1.00 95.88 276 THR A CA 1
ATOM 2040 C C . THR A 1 276 ? -10.877 4.551 -7.284 1.00 95.88 276 THR A C 1
ATOM 2042 O O . THR A 1 276 ? -10.330 5.338 -6.522 1.00 95.88 276 THR A O 1
ATOM 2045 N N . TRP A 1 277 ? -10.320 3.417 -7.697 1.00 97.25 277 TRP A N 1
ATOM 2046 C CA . TRP A 1 277 ? -8.931 3.081 -7.428 1.00 97.25 277 TRP A CA 1
ATOM 2047 C C . TRP A 1 277 ? -8.047 3.617 -8.548 1.00 97.25 277 TRP A C 1
ATOM 2049 O O . TRP A 1 277 ? -8.330 3.373 -9.720 1.00 97.25 277 TRP A O 1
ATOM 2059 N N . ASN A 1 278 ? -6.977 4.311 -8.174 1.00 97.00 278 ASN A N 1
ATOM 2060 C CA . ASN A 1 278 ? -5.942 4.790 -9.077 1.00 97.00 278 ASN A CA 1
ATOM 2061 C C . ASN A 1 278 ? -4.583 4.293 -8.591 1.00 97.00 278 ASN A C 1
ATOM 2063 O O . ASN A 1 278 ? -4.245 4.442 -7.419 1.00 97.00 278 ASN A O 1
ATOM 2067 N N . ILE A 1 279 ? -3.772 3.755 -9.497 1.00 97.50 279 ILE A N 1
ATOM 2068 C CA . ILE A 1 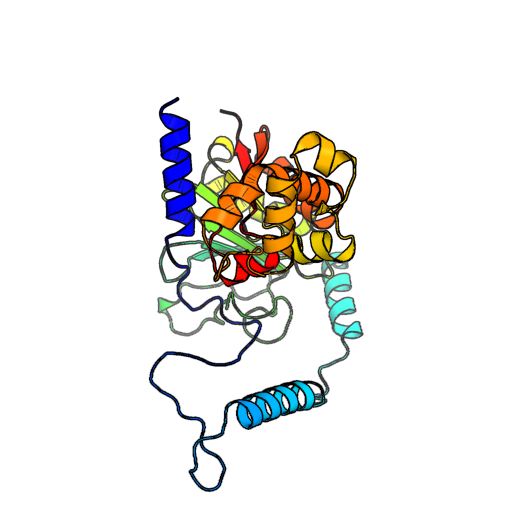279 ? -2.363 3.506 -9.193 1.00 97.50 279 ILE A CA 1
ATOM 2069 C C . ILE A 1 279 ? -1.605 4.824 -9.294 1.00 97.50 279 ILE A C 1
ATOM 2071 O O . ILE A 1 279 ? -1.689 5.514 -10.311 1.00 97.50 279 ILE A O 1
ATOM 2075 N N . GLN A 1 280 ? -0.841 5.164 -8.261 1.00 97.06 280 GLN A N 1
ATOM 2076 C CA . GLN A 1 280 ? 0.038 6.327 -8.264 1.00 97.06 280 GLN A CA 1
ATOM 2077 C C . GLN A 1 280 ? 1.504 5.897 -8.217 1.00 97.06 280 GLN A C 1
ATOM 2079 O O . GLN A 1 280 ? 1.913 5.092 -7.382 1.00 97.06 280 GLN A O 1
ATOM 2084 N N . HIS A 1 281 ? 2.293 6.447 -9.138 1.00 97.06 281 HIS A N 1
ATOM 2085 C CA . HIS A 1 281 ? 3.735 6.241 -9.220 1.00 97.06 281 HIS A CA 1
ATOM 2086 C C . HIS A 1 281 ? 4.471 7.109 -8.189 1.00 97.06 281 HIS A C 1
ATOM 2088 O O . HIS A 1 281 ? 4.174 8.299 -8.062 1.00 97.06 281 HIS A O 1
ATOM 2094 N N . LEU A 1 282 ? 5.446 6.521 -7.481 1.00 96.00 282 LEU A N 1
ATOM 2095 C CA . LEU A 1 282 ? 6.191 7.164 -6.385 1.00 96.00 282 LEU A CA 1
ATOM 2096 C C . LEU A 1 282 ? 5.280 7.786 -5.318 1.00 96.00 282 LEU A C 1
ATOM 2098 O O . LEU A 1 282 ? 5.570 8.862 -4.787 1.00 96.00 282 LEU A O 1
ATOM 2102 N N . ALA A 1 283 ? 4.161 7.121 -5.038 1.00 94.69 283 ALA A N 1
ATOM 2103 C CA . ALA A 1 283 ? 3.288 7.489 -3.940 1.00 94.69 283 ALA A CA 1
ATOM 2104 C C . ALA A 1 283 ? 3.989 7.247 -2.604 1.00 94.69 283 ALA A C 1
ATOM 2106 O O . ALA A 1 283 ? 3.898 8.106 -1.740 1.00 94.69 283 ALA A O 1
ATOM 2107 N N . ASP A 1 284 ? 4.742 6.151 -2.475 1.00 93.12 284 ASP A N 1
ATOM 2108 C CA . ASP A 1 284 ? 5.578 5.855 -1.312 1.00 93.12 284 ASP A CA 1
ATOM 2109 C C . ASP A 1 284 ? 7.062 5.815 -1.714 1.00 93.12 284 ASP A C 1
ATOM 2111 O O . ASP A 1 284 ? 7.462 5.063 -2.598 1.00 93.12 284 ASP A O 1
ATOM 2115 N N . THR A 1 285 ? 7.879 6.675 -1.103 1.00 94.12 285 THR A N 1
ATOM 2116 C CA . THR A 1 285 ? 9.314 6.803 -1.403 1.00 94.12 285 THR A CA 1
ATOM 2117 C C . THR A 1 285 ? 10.205 6.231 -0.306 1.00 94.12 285 THR A C 1
ATOM 2119 O O . THR A 1 285 ? 11.401 6.536 -0.284 1.00 94.12 285 THR A O 1
ATOM 2122 N N . ASP A 1 286 ? 9.647 5.460 0.627 1.00 92.12 286 ASP A N 1
ATOM 2123 C CA . ASP A 1 286 ? 10.444 4.747 1.614 1.00 92.12 286 ASP A CA 1
ATOM 2124 C C . ASP A 1 286 ? 11.452 3.814 0.910 1.00 92.12 286 ASP A C 1
ATOM 2126 O O . ASP A 1 286 ? 11.065 3.064 0.007 1.00 92.12 286 ASP A O 1
ATOM 2130 N N . PRO A 1 287 ? 12.751 3.854 1.263 1.00 90.94 287 PRO A N 1
ATOM 2131 C CA . PRO A 1 287 ? 13.768 3.065 0.575 1.00 90.94 287 PRO A CA 1
ATOM 2132 C C . PRO A 1 287 ? 13.489 1.560 0.546 1.00 90.94 287 PRO A C 1
ATOM 2134 O O . PRO A 1 287 ? 13.808 0.915 -0.452 1.00 90.94 287 PRO A O 1
ATOM 2137 N N . GLU A 1 288 ? 12.899 0.995 1.601 1.00 90.62 288 GLU A N 1
ATOM 2138 C CA . GLU A 1 288 ? 12.593 -0.436 1.667 1.00 90.62 288 GLU A CA 1
ATOM 2139 C C . GLU A 1 288 ? 11.421 -0.763 0.741 1.00 90.62 288 GLU A C 1
ATOM 2141 O O . GLU A 1 288 ? 11.489 -1.698 -0.062 1.00 90.62 288 GLU A O 1
ATOM 2146 N N . TYR A 1 289 ? 10.377 0.066 0.761 1.00 93.94 289 TYR A N 1
ATOM 2147 C CA . TYR A 1 289 ? 9.226 -0.117 -0.118 1.00 93.94 289 TYR A CA 1
ATOM 2148 C C . TYR A 1 289 ? 9.558 0.106 -1.600 1.00 93.94 289 TYR A C 1
ATOM 2150 O O . TYR A 1 289 ? 9.058 -0.603 -2.479 1.00 93.94 289 TYR A O 1
ATOM 2158 N N . MET A 1 290 ? 10.467 1.032 -1.900 1.00 94.69 290 MET A N 1
ATOM 2159 C CA . MET A 1 290 ? 10.975 1.265 -3.253 1.00 94.69 290 MET A CA 1
ATOM 2160 C C . MET A 1 290 ? 11.621 0.008 -3.850 1.00 94.69 290 MET A C 1
ATOM 2162 O O . MET A 1 290 ? 11.461 -0.247 -5.043 1.00 94.69 290 MET A O 1
ATOM 2166 N N . VAL A 1 291 ? 12.280 -0.823 -3.037 1.00 94.44 291 VAL A N 1
ATOM 2167 C CA . VAL A 1 291 ? 12.834 -2.113 -3.485 1.00 94.44 291 VAL A CA 1
ATOM 2168 C C . VAL A 1 291 ? 11.726 -3.126 -3.791 1.00 94.44 291 VAL A C 1
ATOM 2170 O O . VAL A 1 291 ? 11.850 -3.905 -4.736 1.00 94.44 291 VAL A O 1
ATOM 2173 N N . LEU A 1 292 ? 10.633 -3.112 -3.025 1.00 95.50 292 LEU A N 1
ATOM 2174 C CA . LEU A 1 292 ? 9.537 -4.077 -3.159 1.00 95.50 292 LEU A CA 1
ATOM 2175 C C . LEU A 1 292 ? 8.579 -3.754 -4.310 1.00 95.50 292 LEU A C 1
ATOM 2177 O O . LEU A 1 292 ? 8.105 -4.674 -4.982 1.00 95.50 292 LEU A O 1
ATOM 2181 N N . ALA A 1 293 ? 8.287 -2.470 -4.525 1.00 97.00 293 ALA A N 1
ATOM 2182 C CA . ALA A 1 293 ? 7.215 -2.028 -5.416 1.00 97.00 293 ALA A CA 1
ATOM 2183 C C . ALA A 1 293 ? 7.565 -0.827 -6.310 1.00 97.00 293 ALA A C 1
ATOM 2185 O O . ALA A 1 293 ? 6.703 -0.316 -7.030 1.00 97.00 293 ALA A O 1
ATOM 2186 N N . GLY A 1 294 ? 8.799 -0.317 -6.264 1.00 96.38 294 GLY A N 1
ATOM 2187 C CA . GLY A 1 294 ? 9.181 0.887 -7.012 1.00 96.38 294 GLY A CA 1
ATOM 2188 C C . GLY A 1 294 ? 8.354 2.120 -6.627 1.00 96.38 294 GLY A C 1
ATOM 2189 O O . GLY A 1 294 ? 8.135 2.998 -7.459 1.00 96.38 294 GLY A O 1
ATOM 2190 N N . GLY A 1 295 ? 7.828 2.143 -5.398 1.00 95.69 295 GLY A N 1
ATOM 2191 C CA . GLY A 1 295 ? 7.018 3.231 -4.856 1.00 95.69 295 GLY A CA 1
ATOM 2192 C C . GLY A 1 295 ? 5.608 3.360 -5.427 1.00 95.69 295 GLY A C 1
ATOM 2193 O O . GLY A 1 295 ? 4.954 4.381 -5.211 1.00 95.69 295 GLY A O 1
ATOM 2194 N N . ALA A 1 296 ? 5.130 2.366 -6.180 1.00 97.94 296 ALA A N 1
ATOM 2195 C CA . ALA A 1 296 ? 3.756 2.347 -6.664 1.00 97.94 296 ALA A CA 1
ATOM 2196 C C . ALA A 1 296 ? 2.784 1.957 -5.543 1.00 97.94 296 ALA A C 1
ATOM 2198 O O . ALA A 1 296 ? 3.022 0.983 -4.830 1.00 97.94 296 ALA A O 1
ATOM 2199 N N . THR A 1 297 ? 1.669 2.674 -5.429 1.00 97.88 297 THR A N 1
ATOM 2200 C CA . THR A 1 297 ? 0.614 2.405 -4.436 1.00 97.88 297 THR A CA 1
ATOM 2201 C C . THR A 1 297 ? -0.747 2.556 -5.103 1.00 97.88 297 THR A C 1
ATOM 2203 O O . THR A 1 297 ? -0.934 3.451 -5.934 1.00 97.88 297 THR A O 1
ATOM 2206 N N . ALA A 1 298 ? -1.702 1.694 -4.760 1.00 98.00 298 ALA A N 1
ATOM 2207 C CA . ALA A 1 298 ? -3.094 1.868 -5.154 1.00 98.00 298 ALA A CA 1
ATOM 2208 C C . ALA A 1 298 ? -3.790 2.811 -4.166 1.00 98.00 298 ALA A C 1
ATOM 2210 O O . ALA A 1 298 ? -3.712 2.614 -2.955 1.00 98.00 298 ALA A O 1
ATOM 2211 N N . ILE A 1 299 ? -4.462 3.839 -4.680 1.00 97.38 299 ILE A N 1
ATOM 2212 C CA . ILE A 1 299 ? -5.142 4.869 -3.889 1.00 97.38 299 ILE A CA 1
ATOM 2213 C C . ILE A 1 299 ? -6.627 4.864 -4.226 1.00 97.38 299 ILE A C 1
ATOM 2215 O O . ILE A 1 299 ? -7.003 4.972 -5.395 1.00 97.38 299 ILE A O 1
ATOM 2219 N N . PHE A 1 300 ? -7.469 4.736 -3.206 1.00 97.19 300 PHE A N 1
ATOM 2220 C CA . PHE A 1 300 ? -8.908 4.898 -3.318 1.00 97.19 300 PHE A CA 1
ATOM 2221 C C . PHE A 1 300 ? -9.264 6.366 -3.147 1.00 97.19 300 PHE A C 1
ATOM 2223 O O . PHE A 1 300 ? -9.064 6.944 -2.078 1.00 97.19 300 PHE A O 1
ATOM 2230 N N . GLU A 1 301 ? -9.841 6.940 -4.193 1.00 93.62 301 GLU A N 1
ATOM 2231 C CA . GLU A 1 301 ? -10.377 8.292 -4.183 1.00 93.62 301 GLU A CA 1
ATOM 2232 C C . GLU A 1 301 ? -11.902 8.214 -4.009 1.00 93.62 301 GLU A C 1
ATOM 2234 O O . GLU A 1 301 ? -12.596 7.709 -4.909 1.00 93.62 301 GLU A O 1
ATOM 2239 N N . PRO A 1 302 ? -12.448 8.677 -2.867 1.00 90.19 302 PRO A N 1
ATOM 2240 C CA . PRO A 1 302 ? -13.887 8.696 -2.657 1.00 90.19 302 PRO A CA 1
ATOM 2241 C C . PRO A 1 302 ? -14.550 9.661 -3.644 1.00 90.19 302 PRO A C 1
ATOM 2243 O O . PRO A 1 302 ? -14.010 10.714 -3.998 1.00 90.19 302 PRO A O 1
ATOM 2246 N N . LYS A 1 303 ? -15.743 9.300 -4.118 1.00 88.75 303 LYS A N 1
ATOM 2247 C CA . LYS A 1 303 ? -16.539 10.177 -4.975 1.00 88.75 303 LYS A CA 1
ATOM 2248 C C . LYS A 1 303 ? -17.160 11.288 -4.109 1.00 88.75 303 LYS A C 1
ATOM 2250 O O . LYS A 1 303 ? -17.778 10.948 -3.102 1.00 88.75 303 LYS A O 1
ATOM 2255 N N . PRO A 1 304 ? -17.029 12.571 -4.499 1.00 73.12 304 PRO A N 1
ATOM 2256 C CA . PRO A 1 304 ? -17.623 13.688 -3.767 1.00 73.12 304 PRO A CA 1
ATOM 2257 C C . PRO A 1 304 ? -19.156 13.680 -3.803 1.00 73.12 304 PRO A C 1
ATOM 2259 O O . PRO A 1 304 ? -19.740 13.081 -4.743 1.00 73.12 304 PRO A O 1
#

Nearest PDB structures (foldseek):
  2nvm-assembly1_A  TM=2.882E-01  e=3.152E-01  Trichormus variabilis ATCC 29413
  4dkk-assembly1_A-2  TM=2.875E-01  e=1.858E+00  Homo sapiens
  4gfc-assembly1_A  TM=3.252E-01  e=3.486E+00  Caenorhabditis elegans
  8gym-assembly1_s2  TM=2.014E-01  e=8.224E+00  Tetrahymena thermophila SB210

Foldseek 3Di:
DVVVVVVVVVLVVLQVPDDPPQLPADDDDDDDDDPDQDADPVRHRDDPVRVVVVVVVVVVVVVPPPPPDPDPVVLLVVVVVCVVVPQDWDWAWDQDPVNQKIKIFIFGPPPDHPDDPPPVDDQDDRSNDDACDDGSRVGTAWIWIAGQPPQQEIEDIDGDPSDALLVCLVVLQVSCVVRPLLRHKYKYALFQLLVVCVVVVCLPPPVLCVQQNNQLSQLSVCQSVVHDHPPDPHNDPVSLVSVQRSLQVSSVVSCVVDVNNVSNVVSSCVNSPDWDKGWDQLSHPDPVSSNGRVNIMIMTNRDD

Solvent-accessible surface area (backbone atoms only — not comparable to full-atom values): 17374 Å² total; per-residue (Å²): 121,72,66,64,58,52,47,58,54,41,49,53,44,66,50,65,51,68,76,70,92,65,77,57,51,78,77,88,76,90,84,77,95,64,95,74,73,58,51,48,100,86,69,47,70,56,51,76,68,55,49,52,50,52,49,51,51,50,55,55,52,68,72,64,68,83,71,88,65,80,56,72,67,58,57,50,52,48,51,52,44,46,67,71,64,65,62,58,69,38,79,44,82,42,72,40,93,85,70,67,38,32,40,34,32,34,26,50,58,85,52,84,77,88,62,74,80,89,73,83,79,64,81,58,77,45,92,28,55,59,61,57,47,75,74,54,23,37,60,35,48,25,40,35,38,34,28,68,77,93,69,26,34,36,31,71,74,43,66,41,88,80,55,64,73,65,71,46,38,64,49,54,45,59,55,31,68,76,67,43,35,63,62,34,32,38,44,46,78,43,79,48,45,15,53,58,40,50,79,65,50,46,56,70,34,68,70,50,38,73,75,42,34,66,68,13,20,52,22,29,45,21,52,38,68,74,37,46,49,91,97,46,96,57,80,44,72,70,42,54,64,48,8,43,64,30,42,51,54,51,50,52,52,48,46,78,72,32,67,70,56,44,44,52,55,48,39,51,39,72,63,41,48,62,58,48,79,43,79,36,74,59,46,38,75,49,73,70,52,29,65,31,27,57,9,37,28,39,36,36,46,44,49,127

pLDDT: mean 76.87, std 23.49, range [24.31, 98.5]